Protein AF-A0A7X7TDY9-F1 (afdb_monomer_lite)

Secondary structure (DSSP, 8-state):
----PPPHHHHHHHHHHHHHHHHHH-HHHHHHHHHHHHHHHH-HHHHHHHHHHHTTT-HHHHTT-STTHHHHHHHHHHHHHHHHHHHSTT-SEEEEES--HHHHHHHHHH-TTSEEEEE-S-SSS-HHHHHTTS-TTEEE--TT--GGG-EEEEEEEEEEBS--SSEEEE-HHHHHHS-HHHHHHEEEEEEEESSSS--SS--TTSEEEEGGGSSEEE-S-TTSHHHHTT------

Foldseek 3Di:
DPDPDDDPVVLVVLLVQLVQCCQAANNLQSLLVSLVVCCVVPNLVVSLVSLVVCCQSRQLSVLQSDPCQSVLLLVLLVVLLVVVCVVLVQAAEEEEEAHHNSNCVVNQVVCVSHAYEYEHLDPPYPVVVSCVVHDPSYHYDHLPDCLVQFDARYEYEFEWEQDDPWKTWTRP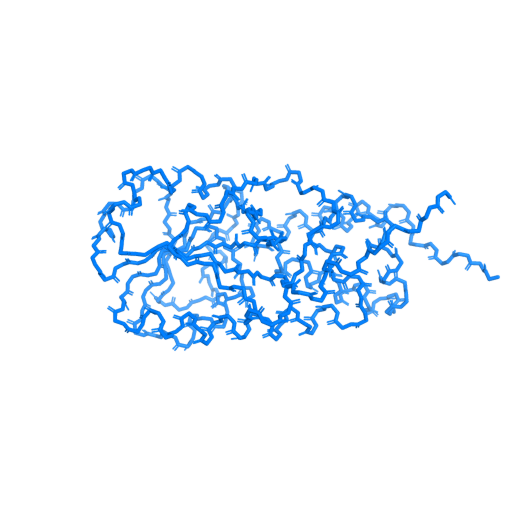SCVVNLPPVNVVRYNFYEYRYRRLHHGPYDDPRTDMDTPVSGRYYRHPDPPCNVVVVPPDDPDD

Radius of gyration: 18.21 Å; chains: 1; bounding box: 48×46×51 Å

Structure (mmCIF, N/CA/C/O backbone):
data_AF-A0A7X7TDY9-F1
#
_entry.id   AF-A0A7X7TDY9-F1
#
loop_
_atom_site.group_PDB
_atom_site.id
_atom_site.type_symbol
_atom_site.label_atom_id
_atom_site.label_alt_id
_atom_site.label_comp_id
_atom_site.label_asym_id
_atom_site.label_entity_id
_atom_site.label_seq_id
_atom_site.pdbx_PDB_ins_code
_atom_site.Cartn_x
_atom_site.Cartn_y
_atom_site.Cartn_z
_atom_site.occupancy
_atom_site.B_iso_or_equiv
_atom_site.auth_seq_id
_atom_site.auth_comp_id
_atom_site.auth_asym_id
_atom_site.auth_atom_id
_atom_site.pdbx_PDB_model_num
ATOM 1 N N . MET A 1 1 ? 25.900 7.984 -29.929 1.00 43.06 1 MET A N 1
ATOM 2 C CA . MET A 1 1 ? 25.487 6.991 -28.917 1.00 43.06 1 MET A CA 1
ATOM 3 C C . MET A 1 1 ? 24.229 6.324 -29.434 1.00 43.06 1 MET A C 1
ATOM 5 O O . MET A 1 1 ? 23.270 7.031 -29.713 1.00 43.06 1 MET A O 1
ATOM 9 N N . GLN A 1 2 ? 24.269 5.017 -29.695 1.00 40.06 2 GLN A N 1
ATOM 10 C CA . GLN A 1 2 ? 23.076 4.271 -30.101 1.00 40.06 2 GLN A CA 1
ATOM 11 C C . GLN A 1 2 ? 22.104 4.231 -28.922 1.00 40.06 2 GLN A C 1
ATOM 13 O O . GLN A 1 2 ? 22.517 3.961 -27.799 1.00 40.06 2 GLN A O 1
ATOM 18 N N . ASN A 1 3 ? 20.839 4.549 -29.187 1.00 48.53 3 ASN A N 1
ATOM 19 C CA . ASN A 1 3 ? 19.765 4.530 -28.201 1.00 48.53 3 ASN A CA 1
ATOM 20 C C . ASN A 1 3 ? 19.603 3.077 -27.708 1.00 48.53 3 ASN A C 1
ATOM 22 O O . ASN A 1 3 ? 19.269 2.218 -28.533 1.00 48.53 3 ASN A O 1
ATOM 26 N N . PRO A 1 4 ? 19.884 2.751 -26.434 1.00 52.28 4 PRO A N 1
ATOM 27 C CA . PRO A 1 4 ? 19.769 1.384 -25.952 1.00 52.28 4 PRO A CA 1
ATOM 28 C C . PRO A 1 4 ? 18.284 1.077 -25.754 1.00 52.28 4 PRO A C 1
ATOM 30 O O . PRO A 1 4 ? 17.713 1.362 -24.708 1.00 52.28 4 PRO A O 1
ATOM 33 N N . SER A 1 5 ? 17.639 0.559 -26.796 1.00 58.66 5 SER A N 1
ATOM 34 C CA . SER A 1 5 ? 16.227 0.187 -26.744 1.00 58.66 5 SER A CA 1
ATOM 35 C C . SER A 1 5 ? 16.069 -1.190 -26.105 1.00 58.66 5 SER A C 1
ATOM 37 O O . SER A 1 5 ? 16.778 -2.131 -26.457 1.00 58.66 5 SER A O 1
ATOM 39 N N . ILE A 1 6 ? 15.126 -1.301 -25.168 1.00 61.50 6 ILE A N 1
ATOM 40 C CA . ILE A 1 6 ? 14.524 -2.591 -24.823 1.00 61.50 6 ILE A CA 1
ATOM 41 C C . ILE A 1 6 ? 13.603 -2.968 -25.999 1.00 61.50 6 ILE A C 1
ATOM 43 O O . ILE A 1 6 ? 12.807 -2.120 -26.419 1.00 61.50 6 ILE A O 1
ATOM 47 N N . PRO A 1 7 ? 13.730 -4.173 -26.584 1.00 64.25 7 PRO A N 1
ATOM 48 C CA . PRO A 1 7 ? 12.863 -4.643 -27.660 1.00 64.25 7 PRO A CA 1
ATOM 49 C C . PRO A 1 7 ? 11.372 -4.487 -27.326 1.00 64.25 7 PRO A C 1
ATOM 51 O O . PRO A 1 7 ? 10.941 -4.775 -26.214 1.00 64.25 7 PRO A O 1
ATOM 54 N N . ILE A 1 8 ? 10.556 -4.097 -28.310 1.00 59.62 8 ILE A N 1
ATOM 55 C CA . ILE A 1 8 ? 9.104 -3.873 -28.139 1.00 59.62 8 ILE A CA 1
ATOM 56 C C . ILE A 1 8 ? 8.402 -5.117 -27.560 1.00 59.62 8 ILE A C 1
ATOM 58 O O . ILE A 1 8 ? 7.586 -4.996 -26.654 1.00 59.62 8 ILE A O 1
ATOM 62 N N . CYS A 1 9 ? 8.793 -6.316 -28.008 1.00 58.09 9 CYS A N 1
ATOM 63 C CA . CYS A 1 9 ? 8.260 -7.588 -27.509 1.00 58.09 9 CYS A CA 1
ATOM 64 C C . CYS A 1 9 ? 8.517 -7.814 -26.004 1.00 58.09 9 CYS A C 1
ATOM 66 O O . CYS A 1 9 ? 7.746 -8.508 -25.344 1.00 58.09 9 CYS A O 1
ATOM 68 N N . GLU A 1 10 ? 9.588 -7.239 -25.453 1.00 73.56 10 GLU A N 1
ATOM 69 C CA . GLU A 1 10 ? 9.910 -7.330 -24.024 1.00 73.56 10 GLU A CA 1
ATOM 70 C C . GLU A 1 10 ? 9.105 -6.313 -23.203 1.00 73.56 10 GLU A C 1
ATOM 72 O O . GLU A 1 10 ? 8.751 -6.593 -22.062 1.00 73.56 10 GLU A O 1
ATOM 77 N N . SER A 1 11 ? 8.716 -5.179 -23.798 1.00 72.38 11 SER A N 1
ATOM 78 C CA . SER A 1 11 ? 7.836 -4.197 -23.150 1.00 72.38 11 SER A CA 1
ATOM 79 C C . SER A 1 11 ? 6.446 -4.773 -22.861 1.00 72.38 11 SER A C 1
ATOM 81 O O . SER A 1 11 ? 5.930 -4.595 -21.761 1.00 72.38 11 SER A O 1
ATOM 83 N N . ASP A 1 12 ? 5.870 -5.523 -23.805 1.00 79.25 12 ASP A N 1
ATOM 84 C CA . ASP A 1 12 ? 4.568 -6.188 -23.629 1.00 79.25 12 ASP A CA 1
ATOM 85 C C . ASP A 1 12 ? 4.631 -7.351 -22.624 1.00 79.25 12 ASP A C 1
ATOM 87 O O . ASP A 1 12 ? 3.637 -7.716 -21.991 1.00 79.25 12 ASP A O 1
ATOM 91 N N . ALA A 1 13 ? 5.798 -7.985 -22.487 1.00 85.00 13 ALA A N 1
ATOM 92 C CA . ALA A 1 13 ? 6.016 -9.016 -21.478 1.00 85.00 13 ALA A CA 1
ATOM 93 C C . ALA A 1 13 ? 6.095 -8.402 -20.073 1.00 85.00 13 ALA A C 1
ATOM 95 O O . ALA A 1 13 ? 5.428 -8.889 -19.163 1.00 85.00 13 ALA A O 1
ATOM 96 N N . ILE A 1 14 ? 6.839 -7.302 -19.917 1.00 84.12 14 ILE A N 1
ATOM 97 C CA . ILE A 1 14 ? 6.929 -6.554 -18.656 1.00 84.12 14 ILE A CA 1
ATOM 98 C C . ILE A 1 14 ? 5.561 -5.995 -18.257 1.00 84.12 14 ILE A C 1
ATOM 100 O O . ILE A 1 14 ? 5.202 -6.067 -17.087 1.00 84.12 14 ILE A O 1
ATOM 104 N N . ALA A 1 15 ? 4.782 -5.495 -19.219 1.00 82.69 15 ALA A N 1
ATOM 105 C CA . ALA A 1 15 ? 3.421 -5.016 -18.996 1.00 82.69 15 ALA A CA 1
ATOM 106 C C . ALA A 1 15 ? 2.530 -6.079 -18.344 1.00 82.69 15 ALA A C 1
ATOM 108 O O . ALA A 1 15 ? 1.993 -5.871 -17.260 1.00 82.69 15 ALA A O 1
ATOM 109 N N . ARG A 1 16 ? 2.447 -7.255 -18.976 1.00 85.75 16 ARG A N 1
ATOM 110 C CA . ARG A 1 16 ? 1.645 -8.378 -18.477 1.00 85.75 16 ARG A CA 1
ATOM 111 C C . ARG A 1 16 ? 2.154 -8.906 -17.142 1.00 85.75 16 ARG A C 1
ATOM 113 O O . ARG A 1 16 ? 1.355 -9.257 -16.281 1.00 85.75 16 ARG A O 1
ATOM 120 N N . ALA A 1 17 ? 3.474 -8.950 -16.961 1.00 89.19 17 ALA A N 1
ATOM 121 C CA . ALA A 1 17 ? 4.067 -9.327 -15.685 1.00 89.19 17 ALA A CA 1
ATOM 122 C C . ALA A 1 17 ? 3.685 -8.330 -14.582 1.00 89.19 17 ALA A C 1
ATOM 124 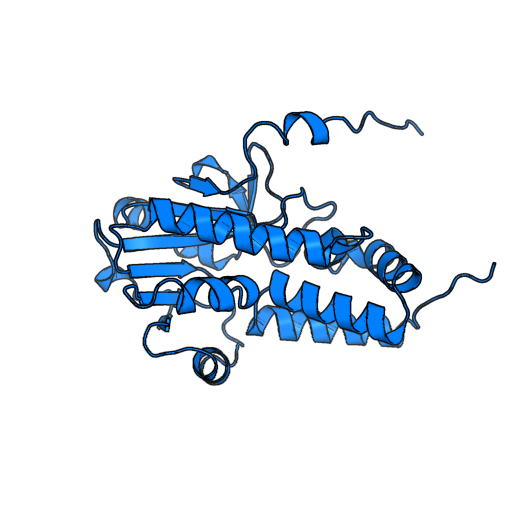O O . ALA A 1 17 ? 3.302 -8.750 -13.496 1.00 89.19 17 ALA A O 1
ATOM 125 N N . TYR A 1 18 ? 3.733 -7.025 -14.864 1.00 88.88 18 TYR A N 1
ATOM 126 C CA . TYR A 1 18 ? 3.330 -5.992 -13.915 1.00 88.88 18 TYR A CA 1
ATOM 127 C C . TYR A 1 18 ? 1.848 -6.092 -13.550 1.00 88.88 18 TYR A C 1
ATOM 129 O O . TYR A 1 18 ? 1.528 -6.072 -12.367 1.00 88.88 18 TYR A O 1
ATOM 137 N N . GLU A 1 19 ? 0.957 -6.241 -14.532 1.00 87.44 19 GLU A N 1
ATOM 138 C CA . GLU A 1 19 ? -0.483 -6.404 -14.295 1.00 87.44 19 GLU A CA 1
ATOM 139 C C . GLU A 1 19 ? -0.759 -7.619 -13.400 1.00 87.44 19 GLU A C 1
ATOM 141 O O . GLU A 1 19 ? -1.383 -7.482 -12.348 1.00 87.44 19 GLU A O 1
ATOM 146 N N . MET A 1 20 ? -0.207 -8.784 -13.751 1.00 88.81 20 MET A N 1
ATOM 147 C CA . MET A 1 20 ? -0.362 -10.015 -12.972 1.00 88.81 20 MET A CA 1
ATOM 148 C C . MET A 1 20 ? 0.167 -9.864 -11.539 1.00 88.81 20 MET A C 1
ATOM 150 O O . MET A 1 20 ? -0.525 -10.205 -10.583 1.00 88.81 20 MET A O 1
ATOM 154 N N . LEU A 1 21 ? 1.369 -9.306 -11.375 1.00 90.44 21 LEU A N 1
ATOM 155 C CA . LEU A 1 21 ? 1.946 -9.083 -10.051 1.00 90.44 21 LEU A CA 1
ATOM 156 C C . LEU A 1 21 ? 1.139 -8.055 -9.254 1.00 90.44 21 LEU A C 1
ATOM 158 O O . LEU A 1 21 ? 0.920 -8.249 -8.066 1.00 90.44 21 LEU A O 1
ATOM 162 N N . SER A 1 22 ? 0.664 -6.975 -9.875 1.00 90.31 22 SER A N 1
ATOM 163 C CA . SER A 1 22 ? -0.104 -5.945 -9.164 1.00 90.31 22 SER A CA 1
ATOM 164 C C . SER A 1 22 ? -1.393 -6.502 -8.564 1.00 90.31 22 SER A C 1
ATOM 166 O O . SER A 1 22 ? -1.704 -6.174 -7.424 1.00 90.31 22 SER A O 1
ATOM 168 N N . VAL A 1 23 ? -2.059 -7.425 -9.266 1.00 88.38 23 VAL A N 1
ATOM 169 C CA . VAL A 1 23 ? -3.241 -8.139 -8.766 1.00 88.38 23 VAL A CA 1
ATOM 170 C C . VAL A 1 23 ? -2.909 -9.002 -7.546 1.00 88.38 23 VAL A C 1
ATOM 172 O O . VAL A 1 23 ? -3.666 -8.995 -6.577 1.00 88.38 23 VAL A O 1
ATOM 175 N N . GLU A 1 24 ? -1.786 -9.724 -7.566 1.00 86.50 24 GLU A N 1
ATOM 176 C CA . GLU A 1 24 ? -1.409 -10.645 -6.484 1.00 86.50 24 GLU A CA 1
ATOM 177 C C . GLU A 1 24 ? -0.824 -9.941 -5.249 1.00 86.50 24 GLU A C 1
ATOM 179 O O . GLU A 1 24 ? -1.128 -10.316 -4.119 1.00 86.50 24 GLU A O 1
ATOM 184 N N . MET A 1 25 ? 0.039 -8.941 -5.444 1.00 90.25 25 MET A N 1
ATOM 185 C CA . MET A 1 25 ? 0.878 -8.369 -4.378 1.00 90.25 25 MET A CA 1
ATOM 186 C C . MET A 1 25 ? 0.734 -6.853 -4.193 1.00 90.25 25 MET A C 1
ATOM 188 O O . MET A 1 25 ? 1.331 -6.299 -3.267 1.00 90.25 25 MET A O 1
ATOM 192 N N . GLY A 1 26 ? -0.063 -6.184 -5.023 1.00 92.44 26 GLY A N 1
ATOM 193 C CA . GLY A 1 26 ? -0.236 -4.733 -4.999 1.00 92.44 26 GLY A CA 1
ATOM 194 C C . GLY A 1 26 ? 0.747 -3.990 -5.898 1.00 92.44 26 GLY A C 1
ATOM 195 O O . GLY A 1 26 ? 1.791 -4.508 -6.313 1.00 92.44 26 GLY A O 1
ATOM 196 N N . HIS A 1 27 ? 0.410 -2.742 -6.222 1.00 93.12 27 HIS A N 1
ATOM 197 C CA . HIS A 1 27 ? 1.142 -1.954 -7.209 1.00 93.12 27 HIS A CA 1
ATOM 198 C C . HIS A 1 27 ? 2.578 -1.641 -6.807 1.00 93.12 27 HIS A C 1
ATOM 200 O O . HIS A 1 27 ? 3.442 -1.565 -7.685 1.00 93.12 27 HIS A O 1
ATOM 206 N N . VAL A 1 28 ? 2.848 -1.413 -5.520 1.00 93.75 28 VAL A N 1
ATOM 207 C CA . VAL A 1 28 ? 4.178 -0.991 -5.058 1.00 93.75 28 VAL A CA 1
ATOM 208 C C . VAL A 1 28 ? 5.117 -2.182 -4.984 1.00 93.75 28 VAL A C 1
ATOM 210 O O . VAL A 1 28 ? 6.263 -2.075 -5.429 1.00 93.75 28 VAL A O 1
ATOM 213 N N . ALA A 1 29 ? 4.632 -3.317 -4.479 1.00 92.69 29 ALA A N 1
ATOM 214 C CA . ALA A 1 29 ? 5.388 -4.566 -4.485 1.00 92.69 29 ALA A CA 1
ATOM 215 C C . ALA A 1 29 ? 5.722 -4.992 -5.924 1.00 92.69 29 ALA A C 1
ATOM 217 O O . ALA A 1 29 ? 6.896 -5.182 -6.250 1.00 92.69 29 ALA A O 1
ATOM 218 N N . ALA A 1 30 ? 4.719 -5.009 -6.810 1.00 92.44 30 ALA A N 1
ATOM 219 C CA . ALA A 1 30 ? 4.897 -5.335 -8.222 1.00 92.44 30 ALA A CA 1
ATOM 220 C C . ALA A 1 30 ? 5.877 -4.381 -8.918 1.00 92.44 30 ALA A C 1
ATOM 222 O O . ALA A 1 30 ? 6.783 -4.818 -9.629 1.00 92.44 30 ALA A O 1
ATOM 223 N N . ALA A 1 31 ? 5.738 -3.071 -8.689 1.00 91.62 31 ALA A N 1
ATOM 224 C CA . ALA A 1 31 ? 6.621 -2.086 -9.302 1.00 91.62 31 ALA A CA 1
ATOM 225 C C . ALA A 1 31 ? 8.073 -2.256 -8.834 1.00 91.62 31 ALA A C 1
ATOM 227 O O . ALA A 1 31 ? 8.997 -2.171 -9.640 1.00 91.62 31 ALA A O 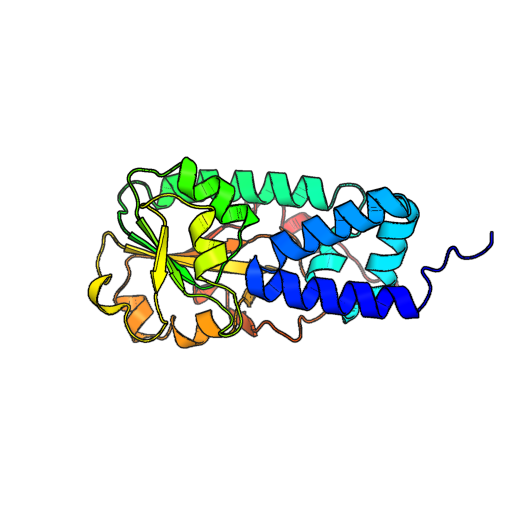1
ATOM 228 N N . THR A 1 32 ? 8.271 -2.548 -7.548 1.00 90.75 32 THR A N 1
ATOM 229 C CA . THR A 1 32 ? 9.604 -2.742 -6.971 1.00 90.75 32 THR A CA 1
ATOM 230 C C . THR A 1 32 ? 10.269 -3.989 -7.555 1.00 90.75 32 THR A C 1
ATOM 232 O O . THR A 1 32 ? 11.404 -3.901 -8.020 1.00 90.75 32 THR A O 1
ATOM 235 N N . ALA A 1 33 ? 9.542 -5.110 -7.632 1.00 90.38 33 ALA A N 1
ATOM 236 C CA . ALA A 1 33 ? 10.044 -6.362 -8.199 1.00 90.38 33 ALA A CA 1
ATOM 237 C C . ALA A 1 33 ? 10.425 -6.223 -9.684 1.00 90.38 33 ALA A C 1
ATOM 239 O O . ALA A 1 33 ? 11.517 -6.618 -10.094 1.00 90.38 33 ALA A O 1
ATOM 240 N N . ILE A 1 34 ? 9.559 -5.596 -10.491 1.00 89.81 34 ILE A N 1
ATOM 241 C CA . ILE A 1 34 ? 9.840 -5.344 -11.911 1.00 89.81 34 ILE A CA 1
ATOM 242 C C . ILE A 1 34 ? 11.048 -4.415 -12.074 1.00 89.81 34 ILE A C 1
ATOM 244 O O . ILE A 1 34 ? 11.905 -4.658 -12.923 1.00 89.81 34 ILE A O 1
ATOM 248 N N . TYR A 1 35 ? 11.152 -3.360 -11.263 1.00 88.88 35 TYR A N 1
ATOM 249 C CA . TYR A 1 35 ? 12.285 -2.438 -11.324 1.00 88.88 35 TYR A CA 1
ATOM 250 C C . TYR A 1 35 ? 13.619 -3.127 -11.014 1.00 88.88 35 TYR A C 1
ATOM 252 O O . TYR A 1 35 ? 14.581 -2.948 -11.764 1.00 88.88 35 TYR A O 1
ATOM 260 N N . GLU A 1 36 ? 13.669 -3.934 -9.952 1.00 88.44 36 GLU A N 1
ATOM 261 C CA . GLU A 1 36 ? 14.845 -4.733 -9.586 1.00 88.44 36 GLU A CA 1
ATOM 262 C C . GLU A 1 36 ? 15.242 -5.683 -10.716 1.00 88.44 36 GLU A C 1
ATOM 264 O O . GLU A 1 36 ? 16.390 -5.670 -11.156 1.00 88.44 36 GLU A O 1
ATOM 269 N N . GLN A 1 37 ? 14.278 -6.415 -11.278 1.00 88.50 37 GLN A N 1
ATOM 270 C CA . GLN A 1 37 ? 14.544 -7.343 -12.372 1.00 88.50 37 GLN A CA 1
ATOM 271 C C . GLN A 1 37 ? 15.118 -6.636 -13.610 1.00 88.50 37 GLN A C 1
ATOM 273 O O . GLN A 1 37 ? 16.039 -7.156 -14.247 1.00 88.50 37 GLN A O 1
ATOM 278 N N . ILE A 1 38 ? 14.612 -5.445 -13.953 1.00 87.12 38 ILE A N 1
ATOM 279 C CA . ILE A 1 38 ? 15.128 -4.661 -15.084 1.00 87.12 38 ILE A CA 1
ATOM 280 C C . ILE A 1 38 ? 16.538 -4.135 -14.785 1.00 87.12 38 ILE A C 1
ATOM 282 O O . ILE A 1 38 ? 17.382 -4.140 -15.684 1.00 87.12 38 ILE A O 1
ATOM 286 N N . ILE A 1 39 ? 16.824 -3.697 -13.553 1.00 88.25 39 ILE A N 1
ATOM 287 C CA . ILE A 1 39 ? 18.187 -3.308 -13.160 1.00 88.25 39 ILE A CA 1
ATOM 288 C C . ILE A 1 39 ? 19.138 -4.491 -13.308 1.00 88.25 39 ILE A C 1
ATOM 290 O O . ILE A 1 39 ? 20.184 -4.334 -13.937 1.00 88.25 39 ILE A O 1
ATOM 294 N N . ASP A 1 40 ? 18.772 -5.653 -12.777 1.00 88.19 40 ASP A N 1
ATOM 295 C CA . ASP A 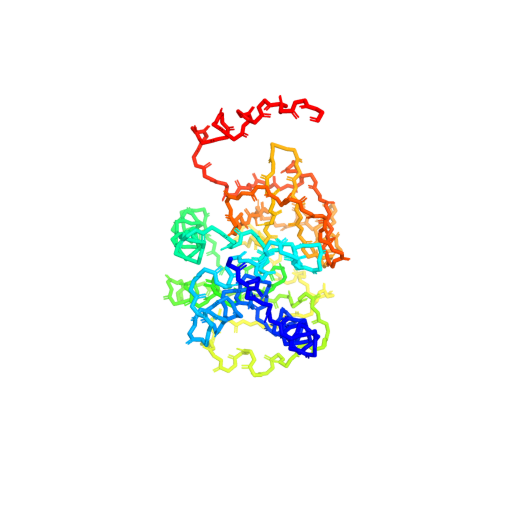1 40 ? 19.638 -6.830 -12.770 1.00 88.19 40 ASP A CA 1
ATOM 296 C C . ASP A 1 40 ? 19.978 -7.299 -14.192 1.00 88.19 40 ASP A C 1
ATOM 298 O O . ASP A 1 40 ? 21.108 -7.709 -14.461 1.00 88.19 40 ASP A O 1
ATOM 302 N N . HIS A 1 41 ? 19.032 -7.183 -15.131 1.00 87.56 41 HIS A N 1
ATOM 303 C CA . HIS A 1 41 ? 19.221 -7.627 -16.516 1.00 87.56 41 HIS A CA 1
ATOM 304 C C . HIS A 1 41 ? 19.834 -6.564 -17.440 1.00 87.56 41 HIS A C 1
ATOM 306 O O . HIS A 1 41 ? 20.625 -6.895 -18.325 1.00 87.56 41 HIS A O 1
ATOM 312 N N . TYR A 1 42 ? 19.467 -5.289 -17.281 1.00 86.31 42 TYR A N 1
ATOM 313 C CA . TYR A 1 42 ? 19.789 -4.230 -18.250 1.00 86.31 42 TYR A CA 1
ATOM 314 C C . TYR A 1 42 ? 20.619 -3.080 -17.663 1.00 86.31 42 TYR A C 1
ATOM 316 O O . TYR A 1 42 ? 21.109 -2.234 -18.418 1.00 86.31 42 TYR A O 1
ATOM 324 N N . GLY A 1 43 ? 20.798 -3.040 -16.345 1.00 87.62 43 GLY A N 1
ATOM 325 C CA . GLY A 1 43 ? 21.481 -1.974 -15.624 1.00 87.62 43 GLY A CA 1
ATOM 326 C C . GLY A 1 43 ? 20.614 -0.734 -15.385 1.00 87.62 43 GLY A C 1
ATOM 327 O O . GLY A 1 43 ? 19.637 -0.454 -16.088 1.00 87.62 43 GLY A O 1
ATOM 328 N N . SER A 1 44 ? 21.012 0.067 -14.396 1.00 86.19 44 SER A N 1
ATOM 329 C CA . SER A 1 44 ? 20.222 1.195 -13.882 1.00 86.19 44 SER A CA 1
ATOM 330 C C . SER A 1 44 ? 19.931 2.284 -14.918 1.00 86.19 44 SER A C 1
ATOM 332 O O . SER A 1 44 ? 18.879 2.916 -14.880 1.00 86.19 44 SER A O 1
ATOM 334 N N . GLU A 1 45 ? 20.831 2.535 -15.872 1.00 85.62 45 GLU A N 1
ATOM 335 C CA . GLU A 1 45 ? 20.586 3.540 -16.915 1.00 85.62 45 GLU A CA 1
ATOM 336 C C . GLU A 1 45 ? 19.431 3.132 -17.840 1.00 85.62 45 GLU A C 1
ATOM 338 O O . GLU A 1 45 ? 18.527 3.933 -18.092 1.00 85.62 45 GLU A O 1
ATOM 343 N N . ARG A 1 46 ? 19.415 1.869 -18.283 1.00 82.62 46 ARG A N 1
ATOM 344 C CA . ARG A 1 46 ? 18.355 1.338 -19.147 1.00 82.62 46 ARG A CA 1
ATOM 345 C C . ARG A 1 46 ? 17.040 1.183 -18.401 1.00 82.62 46 ARG A C 1
ATOM 347 O O . ARG A 1 46 ? 16.005 1.529 -18.964 1.00 82.62 46 ARG A O 1
ATOM 354 N N . ALA A 1 47 ? 17.081 0.760 -17.136 1.00 83.56 47 ALA A N 1
ATOM 355 C CA . ALA A 1 47 ? 15.898 0.724 -16.283 1.00 83.56 47 ALA A CA 1
ATOM 356 C C . ALA A 1 47 ? 15.226 2.103 -16.222 1.00 83.56 47 ALA A C 1
ATOM 358 O O . ALA A 1 47 ? 14.057 2.249 -16.573 1.00 83.56 47 ALA A O 1
ATOM 359 N N . ARG A 1 48 ? 15.989 3.157 -15.907 1.00 84.25 48 ARG A N 1
ATOM 360 C CA . ARG A 1 48 ? 15.463 4.532 -15.869 1.00 84.25 48 ARG A CA 1
ATOM 361 C C . ARG A 1 48 ? 14.902 4.989 -17.214 1.00 84.25 48 ARG A C 1
ATOM 363 O O . ARG A 1 48 ? 13.876 5.668 -17.243 1.00 84.25 48 ARG A O 1
ATOM 370 N N . TRP A 1 49 ? 15.558 4.647 -18.324 1.00 84.06 49 TRP A N 1
ATOM 371 C CA . TRP A 1 49 ? 15.045 4.967 -19.658 1.00 84.06 49 TRP A CA 1
ATOM 372 C C . TRP A 1 49 ? 13.705 4.272 -19.930 1.00 84.06 49 TRP A C 1
ATOM 374 O O . TRP A 1 49 ? 12.745 4.941 -20.314 1.00 84.06 49 TRP A O 1
ATOM 384 N N . PHE A 1 50 ? 13.618 2.968 -19.660 1.00 84.19 50 PHE A N 1
ATOM 385 C CA . PHE A 1 50 ? 12.407 2.170 -19.855 1.00 84.19 50 PHE A CA 1
ATOM 386 C C . PHE A 1 50 ? 11.231 2.728 -19.062 1.00 84.19 50 PHE A C 1
ATOM 388 O O . PHE A 1 50 ? 10.150 2.941 -19.612 1.00 84.19 50 PHE A O 1
ATOM 395 N N . LEU A 1 51 ? 11.465 3.037 -17.787 1.00 84.12 51 LEU A N 1
ATOM 396 C CA . LEU A 1 51 ? 10.452 3.602 -16.907 1.00 84.12 51 LEU A CA 1
ATOM 397 C C . LEU A 1 51 ? 9.948 4.963 -17.389 1.00 84.12 51 LEU A C 1
ATOM 399 O O . LEU A 1 51 ? 8.750 5.239 -17.357 1.00 84.12 51 LEU A O 1
ATOM 403 N N . LYS A 1 52 ? 10.848 5.815 -17.889 1.00 83.62 52 LYS A N 1
ATOM 404 C CA . LYS A 1 52 ? 10.469 7.113 -18.462 1.00 83.62 52 LYS A CA 1
ATOM 405 C C . LYS A 1 52 ? 9.679 6.963 -19.760 1.00 83.62 52 LYS A C 1
ATOM 407 O O . LYS A 1 52 ? 8.744 7.733 -19.972 1.00 83.62 52 LYS A O 1
ATOM 412 N N . ALA A 1 53 ? 10.049 6.006 -20.611 1.00 84.81 53 ALA A N 1
ATOM 413 C CA . ALA A 1 53 ? 9.390 5.760 -21.890 1.00 84.81 53 ALA A CA 1
ATOM 414 C C . ALA A 1 53 ? 7.980 5.173 -21.714 1.00 84.81 53 ALA A C 1
ATOM 416 O O . ALA A 1 53 ? 7.062 5.566 -22.430 1.00 84.81 53 ALA A O 1
ATOM 417 N N . ASN A 1 54 ? 7.796 4.295 -20.724 1.00 84.31 54 ASN A N 1
ATOM 418 C CA . ASN A 1 54 ? 6.549 3.556 -20.507 1.00 84.31 54 ASN A CA 1
ATOM 419 C C . ASN A 1 54 ? 5.683 4.095 -19.363 1.00 84.31 54 ASN A C 1
ATOM 421 O O . ASN A 1 54 ? 4.678 3.487 -19.005 1.00 84.31 54 ASN A O 1
ATOM 425 N N . GLY A 1 55 ? 6.018 5.253 -18.790 1.00 84.88 55 GLY A N 1
ATOM 426 C CA . GLY A 1 55 ? 5.342 5.720 -17.581 1.00 84.88 55 GLY A CA 1
ATOM 427 C C . GLY A 1 55 ? 3.859 6.048 -17.721 1.00 84.88 55 GLY A C 1
ATOM 428 O O . GLY A 1 55 ? 3.159 6.075 -16.718 1.00 84.88 55 GLY A O 1
ATOM 429 N N . ARG A 1 56 ? 3.352 6.243 -18.944 1.00 86.00 56 ARG A N 1
ATOM 430 C CA . ARG A 1 56 ? 1.903 6.349 -19.181 1.00 86.00 56 ARG A CA 1
ATOM 431 C C . ARG A 1 56 ? 1.173 5.029 -18.954 1.00 86.00 56 ARG A C 1
ATOM 433 O O . ARG A 1 56 ? 0.042 5.057 -18.493 1.00 86.00 56 ARG A O 1
ATOM 440 N N . ALA A 1 57 ? 1.801 3.913 -19.315 1.00 82.94 57 ALA A N 1
ATOM 441 C CA . ALA A 1 57 ? 1.237 2.586 -19.110 1.00 82.94 57 ALA A CA 1
ATOM 442 C C . ALA A 1 57 ? 1.394 2.146 -17.650 1.00 82.94 57 ALA A C 1
ATOM 444 O O . ALA A 1 57 ? 0.490 1.524 -17.108 1.00 82.94 57 ALA A O 1
ATOM 445 N N . PHE A 1 58 ? 2.494 2.541 -16.994 1.00 85.19 58 PHE A N 1
ATOM 446 C CA . PHE A 1 58 ? 2.790 2.149 -15.610 1.00 85.19 58 PHE A CA 1
ATOM 447 C C . PHE A 1 58 ? 3.151 3.360 -14.737 1.00 85.19 58 PHE A C 1
ATOM 449 O O . PHE A 1 58 ? 4.332 3.587 -14.452 1.00 85.19 58 PHE A O 1
ATOM 456 N N . PRO A 1 59 ? 2.168 4.169 -14.298 1.00 90.12 59 PRO A N 1
ATOM 457 C CA . PRO A 1 59 ? 2.450 5.412 -13.576 1.00 90.12 59 PRO A CA 1
ATOM 458 C C . PRO A 1 59 ? 3.180 5.215 -12.246 1.00 90.12 59 PRO A C 1
ATOM 460 O O . PRO A 1 59 ? 4.109 5.966 -11.947 1.00 90.12 59 PRO A O 1
ATOM 463 N N . ILE A 1 60 ? 2.811 4.186 -11.474 1.00 90.44 60 ILE A N 1
ATOM 464 C CA . ILE A 1 60 ? 3.461 3.858 -10.193 1.00 90.44 60 ILE A CA 1
ATOM 465 C C . ILE A 1 60 ? 4.892 3.378 -10.420 1.00 90.44 60 ILE A C 1
ATOM 467 O O . ILE A 1 60 ? 5.822 3.855 -9.773 1.00 90.44 60 ILE A O 1
ATOM 471 N N . LEU A 1 61 ? 5.090 2.492 -11.393 1.00 87.81 61 LEU A N 1
ATOM 472 C CA . LEU A 1 61 ? 6.418 2.019 -11.763 1.00 87.81 61 LEU A CA 1
ATOM 473 C C . LEU A 1 61 ? 7.307 3.182 -12.256 1.00 87.81 61 LEU A C 1
ATOM 475 O O . LEU A 1 61 ? 8.468 3.291 -11.868 1.00 87.81 61 LEU A O 1
ATOM 479 N N . ALA A 1 62 ? 6.770 4.122 -13.037 1.00 89.00 62 ALA A N 1
ATOM 480 C CA . ALA A 1 62 ? 7.511 5.307 -13.472 1.00 89.00 62 ALA A CA 1
ATOM 481 C C . ALA A 1 62 ? 7.854 6.286 -12.345 1.00 89.00 62 ALA A C 1
ATOM 483 O O . ALA A 1 62 ? 8.819 7.044 -12.476 1.00 89.00 62 ALA A O 1
ATOM 484 N N . ALA A 1 63 ? 7.131 6.252 -11.225 1.00 87.56 63 ALA A N 1
ATOM 485 C CA . ALA A 1 63 ? 7.515 6.996 -10.032 1.00 87.56 63 ALA A CA 1
ATOM 486 C C . ALA A 1 63 ? 8.827 6.474 -9.408 1.00 87.56 63 ALA A C 1
ATOM 488 O O . ALA A 1 63 ? 9.463 7.193 -8.639 1.00 87.56 63 ALA A O 1
ATOM 489 N N . MET A 1 64 ? 9.279 5.269 -9.782 1.00 84.88 64 MET A N 1
ATOM 490 C CA . MET A 1 64 ? 10.567 4.686 -9.382 1.00 84.88 64 MET A CA 1
ATOM 491 C C . MET A 1 64 ? 11.729 5.049 -10.320 1.00 84.88 64 MET A C 1
ATOM 493 O O . MET A 1 64 ? 12.848 4.604 -10.098 1.00 84.88 64 MET A O 1
ATOM 497 N N . ALA A 1 65 ? 11.500 5.846 -11.371 1.00 83.12 65 ALA A N 1
ATOM 498 C CA . ALA A 1 65 ? 12.471 6.080 -12.449 1.00 83.12 65 ALA A CA 1
ATOM 499 C C . ALA A 1 65 ? 13.690 6.951 -12.086 1.00 83.12 65 ALA A C 1
ATOM 501 O O . ALA A 1 65 ? 14.487 7.290 -12.971 1.00 83.12 65 ALA A O 1
ATOM 502 N N . ASP A 1 66 ? 13.822 7.377 -10.834 1.00 80.69 66 ASP A N 1
ATOM 503 C CA . ASP A 1 66 ? 15.000 8.084 -10.343 1.00 80.69 66 ASP A CA 1
ATOM 504 C C . ASP A 1 66 ? 16.011 7.123 -9.700 1.00 80.69 66 ASP A C 1
ATOM 506 O O . ASP A 1 66 ? 15.740 5.949 -9.474 1.00 80.69 66 ASP A O 1
ATOM 510 N N . GLU A 1 67 ? 17.231 7.614 -9.483 1.00 71.12 67 GLU A N 1
ATOM 511 C CA . GLU A 1 67 ? 18.393 6.784 -9.133 1.00 71.12 67 GLU A CA 1
ATOM 512 C C . GLU A 1 67 ? 18.207 5.973 -7.841 1.00 71.12 67 GLU A C 1
ATOM 514 O O . GLU A 1 67 ? 18.660 4.835 -7.769 1.00 71.12 67 GLU A O 1
ATOM 519 N N . ASP A 1 68 ? 17.441 6.507 -6.888 1.00 81.38 68 ASP A N 1
ATOM 520 C CA . ASP A 1 68 ? 17.155 5.882 -5.595 1.00 81.38 68 ASP A CA 1
ATOM 521 C C . ASP A 1 68 ? 15.689 5.434 -5.443 1.00 81.38 68 ASP A C 1
ATOM 523 O O . ASP A 1 68 ? 15.227 5.218 -4.323 1.00 81.38 68 ASP A O 1
ATOM 527 N N . GLY A 1 69 ? 14.931 5.288 -6.537 1.00 82.19 69 GLY A N 1
ATOM 528 C CA . GLY A 1 69 ? 13.476 5.074 -6.518 1.00 82.19 69 GLY A CA 1
ATOM 529 C C . GLY A 1 69 ? 12.991 3.962 -5.592 1.00 82.19 69 GLY A C 1
ATOM 530 O O . GLY A 1 69 ? 12.213 4.214 -4.669 1.00 82.19 69 GLY A O 1
ATOM 531 N N . ALA A 1 70 ? 13.498 2.744 -5.786 1.00 82.69 70 ALA A N 1
ATOM 532 C CA . ALA A 1 70 ? 13.136 1.604 -4.943 1.00 82.69 70 ALA A CA 1
ATOM 533 C C . ALA A 1 70 ? 13.582 1.783 -3.484 1.00 82.69 70 ALA A C 1
ATOM 535 O O . ALA A 1 70 ? 12.817 1.506 -2.563 1.00 82.69 70 ALA A O 1
ATOM 536 N N . ASN A 1 71 ? 14.789 2.305 -3.244 1.00 86.88 71 ASN A N 1
ATOM 537 C CA . ASN A 1 71 ? 15.280 2.553 -1.885 1.00 86.88 71 ASN A CA 1
ATOM 538 C C . ASN A 1 71 ? 14.437 3.608 -1.157 1.00 86.88 71 ASN A C 1
ATOM 540 O O . ASN A 1 71 ? 14.109 3.428 0.018 1.00 86.88 71 ASN A O 1
ATOM 544 N N . ARG A 1 72 ? 14.043 4.682 -1.854 1.00 89.56 72 ARG A N 1
ATOM 545 C CA . ARG A 1 72 ? 13.131 5.703 -1.332 1.00 89.56 72 ARG A CA 1
ATOM 546 C C . ARG A 1 72 ? 11.810 5.073 -0.917 1.00 89.56 72 ARG A C 1
ATOM 548 O O . ARG A 1 72 ? 11.352 5.358 0.184 1.00 89.56 72 ARG A O 1
ATOM 555 N N . ILE A 1 73 ? 11.230 4.217 -1.754 1.00 90.31 73 ILE A N 1
ATOM 556 C CA . ILE A 1 73 ? 9.948 3.560 -1.476 1.00 90.31 73 ILE A CA 1
ATOM 557 C C . ILE A 1 73 ? 10.058 2.566 -0.316 1.00 90.31 73 ILE A C 1
ATOM 559 O O . ILE A 1 73 ? 9.218 2.585 0.577 1.00 90.31 73 ILE A O 1
ATOM 563 N N . ARG A 1 74 ? 11.123 1.761 -0.231 1.00 90.62 74 ARG A N 1
ATOM 564 C CA . ARG A 1 74 ? 11.319 0.868 0.928 1.00 90.62 74 ARG A CA 1
ATOM 565 C C . ARG A 1 74 ? 11.461 1.649 2.233 1.00 90.62 74 ARG A C 1
ATOM 567 O O . ARG A 1 74 ? 10.789 1.343 3.215 1.00 90.62 74 ARG A O 1
ATOM 574 N N . LYS A 1 75 ? 12.285 2.705 2.235 1.00 92.12 75 LYS A N 1
ATOM 575 C CA . LYS A 1 75 ? 12.400 3.615 3.385 1.00 92.12 75 LYS A CA 1
ATOM 576 C C . LYS A 1 75 ? 11.052 4.247 3.716 1.00 92.12 75 LYS A C 1
ATOM 578 O O . LYS A 1 75 ? 10.698 4.391 4.880 1.00 92.12 75 LYS A O 1
ATOM 583 N N . ARG A 1 76 ? 10.294 4.607 2.684 1.00 91.75 76 ARG A N 1
ATOM 584 C CA . ARG A 1 76 ? 8.979 5.199 2.836 1.00 91.75 76 ARG A CA 1
ATOM 585 C C . ARG A 1 76 ? 8.022 4.256 3.554 1.00 91.75 76 ARG A C 1
ATOM 587 O O . ARG A 1 76 ? 7.456 4.678 4.555 1.00 91.75 76 ARG A O 1
ATOM 594 N N . ILE A 1 77 ? 7.896 3.015 3.082 1.00 94.31 77 ILE A N 1
ATOM 595 C CA . ILE A 1 77 ? 7.082 1.961 3.704 1.00 94.31 77 ILE A CA 1
ATOM 596 C C . ILE A 1 77 ? 7.468 1.783 5.175 1.00 94.31 77 ILE A C 1
ATOM 598 O O . ILE A 1 77 ? 6.598 1.722 6.042 1.00 94.31 77 ILE A O 1
ATOM 602 N N . HIS A 1 78 ? 8.765 1.793 5.475 1.00 94.06 78 HIS A N 1
ATOM 603 C CA . HIS A 1 78 ? 9.251 1.732 6.849 1.00 94.06 78 HIS A CA 1
ATOM 604 C C . HIS A 1 78 ? 8.775 2.905 7.712 1.00 94.06 78 HIS A C 1
ATOM 606 O O . HIS A 1 78 ? 8.157 2.700 8.760 1.00 94.06 78 HIS A O 1
ATOM 612 N N . ASP A 1 79 ? 8.982 4.135 7.242 1.00 93.88 79 ASP A N 1
ATOM 613 C CA . ASP A 1 79 ? 8.612 5.348 7.971 1.00 93.88 79 ASP A CA 1
ATOM 614 C C . ASP A 1 79 ? 7.091 5.434 8.221 1.00 93.88 79 ASP A C 1
ATOM 616 O O . ASP A 1 79 ? 6.658 5.841 9.305 1.00 93.88 79 ASP A O 1
ATOM 620 N N . ILE A 1 80 ? 6.259 5.060 7.238 1.00 94.69 80 ILE A N 1
ATOM 621 C CA . ILE A 1 80 ? 4.794 5.058 7.409 1.00 94.69 80 ILE A CA 1
ATOM 622 C C . ILE A 1 80 ? 4.329 3.943 8.341 1.00 94.69 80 ILE A C 1
ATOM 624 O O . ILE A 1 80 ? 3.395 4.174 9.103 1.00 94.69 80 ILE A O 1
ATOM 628 N N . THR A 1 81 ? 4.993 2.783 8.340 1.00 94.69 81 THR A N 1
ATOM 629 C CA . THR A 1 81 ? 4.637 1.659 9.216 1.00 94.69 81 THR A CA 1
ATOM 630 C C . THR A 1 81 ? 4.867 2.038 10.671 1.00 94.69 81 THR A C 1
ATOM 632 O O . THR A 1 81 ? 3.950 1.922 11.475 1.00 94.69 81 THR A O 1
ATOM 635 N N . ILE A 1 82 ? 6.026 2.627 10.993 1.00 94.12 82 ILE A N 1
ATOM 636 C CA . ILE A 1 82 ? 6.327 3.124 12.347 1.00 94.12 82 ILE A CA 1
ATOM 637 C C . ILE A 1 82 ? 5.296 4.161 12.809 1.00 94.12 82 ILE A C 1
ATOM 639 O O . ILE A 1 82 ? 4.854 4.158 13.958 1.00 94.12 82 ILE A O 1
ATOM 643 N N . ARG A 1 83 ? 4.907 5.084 11.926 1.00 94.00 83 ARG A N 1
ATOM 644 C CA . ARG A 1 83 ? 3.926 6.123 12.269 1.00 94.00 83 ARG A CA 1
ATOM 645 C C . ARG A 1 83 ? 2.525 5.567 12.437 1.00 94.00 83 ARG A C 1
ATOM 647 O O . ARG A 1 83 ? 1.813 6.013 13.333 1.00 94.00 83 ARG A O 1
ATOM 654 N N . LEU A 1 84 ? 2.147 4.601 11.606 1.00 95.50 84 LEU A N 1
ATOM 655 C CA . LEU A 1 84 ? 0.897 3.881 11.762 1.00 95.50 84 LEU A CA 1
ATOM 656 C C . LEU A 1 84 ? 0.859 3.184 13.122 1.00 95.50 84 LEU A C 1
ATOM 658 O O . LEU A 1 84 ? -0.139 3.339 13.816 1.00 95.50 84 LEU A O 1
ATOM 662 N N . SER A 1 85 ? 1.946 2.523 13.548 1.00 94.94 85 SER A N 1
ATOM 663 C CA . SER A 1 85 ? 2.038 1.850 14.854 1.00 94.94 85 SER A CA 1
ATOM 664 C C . SER A 1 85 ? 1.616 2.750 16.022 1.00 94.94 85 SER A C 1
ATOM 666 O O . SER A 1 85 ? 0.965 2.284 16.954 1.00 94.94 85 SER A O 1
ATOM 668 N N . ALA A 1 86 ? 1.949 4.045 15.966 1.00 93.25 86 ALA A N 1
ATOM 669 C CA . ALA A 1 86 ? 1.555 5.012 16.989 1.00 93.25 86 ALA A CA 1
ATOM 670 C C . ALA A 1 86 ? 0.044 5.315 16.984 1.00 93.25 86 ALA A C 1
ATOM 672 O O . ALA A 1 86 ? -0.542 5.480 18.051 1.00 93.25 86 ALA A O 1
ATOM 673 N N . LEU A 1 87 ? -0.590 5.365 15.807 1.00 94.12 87 LEU A N 1
ATOM 674 C CA . LEU A 1 87 ? -2.039 5.577 15.671 1.00 94.12 87 LEU A CA 1
ATOM 675 C C . LEU A 1 87 ? -2.839 4.335 16.068 1.00 94.12 87 LEU A C 1
ATOM 677 O O . LEU A 1 87 ? -3.887 4.432 16.703 1.00 94.12 87 LEU A O 1
ATOM 681 N N . ILE A 1 88 ? -2.314 3.151 15.747 1.00 95.56 88 ILE A N 1
ATOM 682 C CA . ILE A 1 88 ? -3.016 1.886 15.972 1.00 95.56 88 ILE A CA 1
ATOM 683 C C . ILE A 1 88 ? -2.693 1.234 17.321 1.00 95.56 88 ILE A C 1
ATOM 685 O O . ILE A 1 88 ? -3.052 0.079 17.543 1.00 95.56 88 ILE A O 1
ATOM 689 N N . LEU A 1 89 ? -2.026 1.948 18.235 1.00 94.44 89 LEU A N 1
ATOM 690 C CA . LEU A 1 89 ? -1.543 1.389 19.502 1.00 94.44 89 LEU A CA 1
ATOM 691 C C . LEU A 1 89 ? -2.658 0.676 20.282 1.00 94.44 89 LEU A C 1
ATOM 693 O O . LEU A 1 89 ? -2.492 -0.476 20.675 1.00 94.44 89 LEU A O 1
ATOM 697 N N . ASN A 1 90 ? -3.812 1.333 20.422 1.00 94.06 90 ASN A N 1
ATOM 698 C CA . ASN A 1 90 ? -4.979 0.828 21.158 1.00 94.06 90 ASN A CA 1
ATOM 699 C C . ASN A 1 90 ? -6.012 0.130 20.254 1.00 94.06 90 ASN A C 1
ATOM 701 O O . ASN A 1 90 ? -7.176 0.002 20.633 1.00 94.06 90 ASN A O 1
ATOM 705 N N . LYS A 1 91 ? -5.615 -0.251 19.037 1.00 96.31 91 LYS A N 1
ATOM 706 C CA . LYS A 1 91 ? -6.481 -0.908 18.054 1.00 96.31 91 LYS A CA 1
ATOM 707 C C . LYS A 1 91 ? -6.145 -2.392 17.982 1.00 96.31 91 LYS A C 1
ATOM 709 O O . LYS A 1 91 ? -4.977 -2.769 18.117 1.00 96.31 91 LYS A O 1
ATOM 714 N N . THR A 1 92 ? -7.167 -3.209 17.774 1.00 95.88 92 THR A N 1
ATOM 715 C CA . THR A 1 92 ? -7.070 -4.672 17.676 1.00 95.88 92 THR A CA 1
ATOM 716 C C . THR A 1 92 ? -7.204 -5.130 16.233 1.00 95.88 92 THR A C 1
ATOM 718 O O . THR A 1 92 ? -6.397 -5.934 15.772 1.00 95.88 92 THR A O 1
ATOM 721 N N . ASP A 1 93 ? -8.173 -4.565 15.513 1.00 97.25 93 ASP A N 1
ATOM 722 C CA . ASP A 1 93 ? -8.562 -4.998 14.176 1.00 97.25 93 ASP A CA 1
ATOM 723 C C . ASP A 1 93 ? -8.169 -3.926 13.152 1.00 97.25 93 ASP A C 1
ATOM 725 O O . ASP A 1 93 ? -8.626 -2.778 13.191 1.00 97.25 93 ASP A O 1
ATOM 729 N N . ILE A 1 94 ? -7.278 -4.295 12.237 1.00 97.50 94 ILE A N 1
ATOM 730 C CA . ILE A 1 94 ? -6.757 -3.426 11.184 1.00 97.50 94 ILE A CA 1
ATOM 731 C C . ILE A 1 94 ? -7.351 -3.892 9.862 1.00 97.50 94 ILE A C 1
ATOM 733 O O . ILE A 1 94 ? -6.917 -4.892 9.296 1.00 97.50 94 ILE A O 1
ATOM 737 N N . VAL A 1 95 ? -8.362 -3.188 9.364 1.00 96.62 95 VAL A N 1
ATOM 738 C CA . VAL A 1 95 ? -9.031 -3.533 8.108 1.00 96.62 95 VAL A CA 1
ATOM 739 C C . VAL A 1 95 ? -8.291 -2.890 6.943 1.00 96.62 95 VAL A C 1
ATOM 741 O O . VAL A 1 95 ? -8.380 -1.685 6.731 1.00 96.62 95 VAL A O 1
ATOM 744 N N . CYS A 1 96 ? -7.547 -3.688 6.188 1.00 95.81 96 CYS A N 1
ATOM 745 C CA . CYS A 1 96 ? -6.763 -3.248 5.042 1.00 95.81 96 CYS A CA 1
ATOM 746 C C . CYS A 1 96 ? -7.595 -3.361 3.765 1.00 95.81 96 CYS A C 1
ATOM 748 O O . CYS A 1 96 ? -7.961 -4.460 3.360 1.00 95.81 96 CYS A O 1
ATOM 750 N N . ILE A 1 97 ? -7.890 -2.233 3.125 1.00 94.50 97 ILE A N 1
ATOM 751 C CA . ILE A 1 97 ? -8.629 -2.194 1.865 1.00 94.50 97 ILE A CA 1
ATOM 752 C C . ILE A 1 97 ? -7.642 -2.122 0.703 1.00 94.50 97 ILE A C 1
ATOM 754 O O . ILE A 1 97 ? -6.891 -1.158 0.545 1.00 94.50 97 ILE A O 1
ATOM 758 N N . GLY A 1 98 ? -7.648 -3.178 -0.100 1.00 91.88 98 GLY A N 1
ATOM 759 C CA . GLY A 1 98 ? -6.559 -3.532 -0.993 1.00 91.88 98 GLY A CA 1
ATOM 760 C C . GLY A 1 98 ? -5.461 -4.323 -0.284 1.00 91.88 98 GLY A C 1
ATOM 761 O O . GLY A 1 98 ? -5.516 -4.585 0.918 1.00 91.88 98 GLY A O 1
ATOM 762 N N . ALA A 1 99 ? -4.445 -4.702 -1.051 1.00 88.69 99 ALA A N 1
ATOM 763 C CA . ALA A 1 99 ? -3.303 -5.457 -0.556 1.00 88.69 99 ALA A CA 1
ATOM 764 C C . ALA A 1 99 ? -2.024 -4.866 -1.148 1.00 88.69 99 ALA A C 1
ATOM 766 O O . ALA A 1 99 ? -1.913 -4.741 -2.362 1.00 88.69 99 ALA A O 1
ATOM 767 N N . GLU A 1 100 ? -1.080 -4.504 -0.284 1.00 94.44 100 GLU A N 1
ATOM 768 C CA . GLU A 1 100 ? 0.292 -4.152 -0.655 1.00 94.44 100 GLU A CA 1
ATOM 769 C C . GLU A 1 100 ? 1.230 -5.034 0.160 1.00 94.44 100 GLU A C 1
ATOM 771 O O . GLU A 1 100 ? 1.499 -4.750 1.333 1.00 94.44 100 GLU A O 1
ATOM 776 N N . ALA A 1 101 ? 1.719 -6.108 -0.459 1.00 94.06 101 ALA A N 1
ATOM 777 C CA . ALA A 1 101 ? 2.566 -7.103 0.192 1.00 94.06 101 ALA A CA 1
ATOM 778 C C . ALA A 1 101 ? 3.801 -6.447 0.822 1.00 94.06 101 ALA A C 1
ATOM 780 O O . ALA A 1 101 ? 4.097 -6.678 1.986 1.00 94.06 101 ALA A O 1
ATOM 781 N N . ALA A 1 102 ? 4.431 -5.500 0.118 1.00 93.69 102 ALA A N 1
ATOM 782 C CA . ALA A 1 102 ? 5.610 -4.792 0.615 1.00 93.69 102 ALA A CA 1
ATOM 783 C C . ALA A 1 102 ? 5.379 -4.067 1.957 1.00 93.69 102 ALA A C 1
ATOM 785 O O . ALA A 1 102 ? 6.310 -3.936 2.751 1.00 93.69 102 ALA A O 1
ATOM 786 N N . TRP A 1 103 ? 4.159 -3.585 2.220 1.00 95.81 103 TRP A N 1
ATOM 787 C CA . TRP A 1 103 ? 3.803 -3.017 3.521 1.00 95.81 103 TRP A CA 1
ATOM 788 C C . TRP A 1 103 ? 3.388 -4.097 4.519 1.00 95.81 103 TRP A C 1
ATOM 790 O O . TRP A 1 103 ? 3.831 -4.055 5.666 1.00 95.81 103 TRP A O 1
ATOM 800 N N . LEU A 1 104 ? 2.577 -5.070 4.098 1.00 95.50 104 LEU A N 1
ATOM 801 C CA . LEU A 1 104 ? 2.068 -6.114 4.985 1.00 95.50 104 LEU A CA 1
ATOM 802 C C . LEU A 1 104 ? 3.190 -7.012 5.532 1.00 95.50 104 LEU A C 1
ATOM 804 O O . LEU A 1 104 ? 3.184 -7.328 6.720 1.00 95.50 104 LEU A O 1
ATOM 808 N N . ASP A 1 105 ? 4.199 -7.315 4.712 1.00 95.00 105 ASP A N 1
ATOM 809 C CA . ASP A 1 105 ? 5.421 -8.044 5.084 1.00 95.00 105 ASP A CA 1
ATOM 810 C C . ASP A 1 105 ? 6.184 -7.360 6.223 1.00 95.00 105 ASP A C 1
ATOM 812 O O . ASP A 1 105 ? 6.885 -8.010 6.996 1.00 95.00 105 ASP A O 1
ATOM 816 N N . MET A 1 106 ? 6.043 -6.039 6.348 1.00 94.69 106 MET A N 1
ATOM 817 C CA . MET A 1 106 ? 6.636 -5.272 7.436 1.00 94.69 106 MET A CA 1
ATOM 818 C C . MET A 1 106 ? 5.677 -5.114 8.617 1.00 94.69 106 MET A C 1
ATOM 820 O O . MET A 1 106 ? 6.078 -5.279 9.768 1.00 94.69 106 MET A O 1
ATOM 824 N N . ALA A 1 107 ? 4.414 -4.790 8.347 1.00 95.62 107 ALA A N 1
ATOM 825 C CA . ALA A 1 107 ? 3.433 -4.461 9.371 1.00 95.62 107 ALA A CA 1
ATOM 826 C C . ALA A 1 107 ? 2.988 -5.686 10.181 1.00 95.62 107 ALA A C 1
ATOM 828 O O . ALA A 1 107 ? 2.906 -5.601 11.407 1.00 95.62 107 ALA A O 1
ATOM 829 N N . ALA A 1 108 ? 2.731 -6.824 9.529 1.00 95.12 108 ALA A N 1
ATOM 830 C CA . ALA A 1 108 ? 2.197 -8.008 10.199 1.00 95.12 108 ALA A CA 1
ATOM 831 C C . ALA A 1 108 ? 3.168 -8.596 11.243 1.00 95.12 108 ALA A C 1
ATOM 833 O O . ALA A 1 108 ? 2.723 -8.849 12.366 1.00 95.12 108 ALA A O 1
ATOM 834 N N . PRO A 1 109 ? 4.485 -8.741 10.974 1.00 94.75 109 PRO A N 1
ATOM 835 C CA . PRO A 1 109 ? 5.435 -9.208 11.989 1.00 94.75 109 PRO A CA 1
ATOM 836 C C . PRO A 1 109 ? 5.675 -8.206 13.127 1.00 94.75 109 PRO A C 1
ATOM 838 O O . PRO A 1 109 ? 6.017 -8.610 14.236 1.00 94.75 109 PRO A O 1
ATOM 841 N N . MET A 1 110 ? 5.504 -6.902 12.877 1.00 94.62 110 MET A N 1
ATOM 842 C CA . MET A 1 110 ? 5.650 -5.856 13.901 1.00 94.62 110 MET A CA 1
ATOM 843 C C . MET A 1 110 ? 4.474 -5.806 14.887 1.00 94.62 110 MET A C 1
ATOM 845 O O . MET A 1 110 ? 4.612 -5.240 15.973 1.00 94.62 110 MET A O 1
ATOM 849 N N . HIS A 1 111 ? 3.328 -6.379 14.517 1.00 94.50 111 HIS A N 1
ATOM 850 C CA . HIS A 1 111 ? 2.060 -6.244 15.231 1.00 94.50 111 HIS A CA 1
ATOM 851 C C . HIS A 1 111 ? 1.370 -7.600 15.414 1.00 94.50 111 HIS A C 1
ATOM 853 O O . HIS A 1 111 ? 0.239 -7.809 14.981 1.00 94.50 111 HIS A O 1
ATOM 859 N N . LEU A 1 112 ? 2.061 -8.532 16.077 1.00 94.00 112 LEU A N 1
ATOM 860 C CA . LEU A 1 112 ? 1.533 -9.873 16.372 1.00 94.00 112 LEU A CA 1
ATOM 861 C C . LEU A 1 112 ? 0.319 -9.857 17.318 1.00 94.00 112 LEU A C 1
ATOM 863 O O . LEU A 1 112 ? -0.419 -10.834 17.386 1.00 94.00 112 LEU A O 1
ATOM 867 N N . ASP A 1 113 ? 0.109 -8.760 18.049 1.00 94.56 113 ASP A N 1
ATOM 868 C CA . ASP A 1 113 ? -1.047 -8.527 18.920 1.00 94.56 113 ASP A CA 1
ATOM 869 C C . ASP A 1 113 ? -2.306 -8.064 18.166 1.00 94.56 113 ASP A C 1
ATOM 871 O O . ASP A 1 113 ? -3.370 -7.949 18.774 1.00 94.56 113 ASP A O 1
ATOM 875 N N . LYS A 1 114 ? -2.193 -7.777 16.863 1.00 96.38 114 LYS A N 1
ATOM 876 C CA . LYS A 1 114 ? -3.261 -7.206 16.032 1.00 96.38 114 LYS A CA 1
ATOM 877 C C . LYS A 1 114 ? -3.669 -8.172 14.938 1.00 96.38 114 LYS A C 1
ATOM 879 O O . LYS A 1 114 ? -2.851 -8.961 14.478 1.00 96.38 114 LYS A O 1
ATOM 884 N N . VAL A 1 115 ? -4.913 -8.068 14.486 1.00 97.00 115 VAL A N 1
ATOM 885 C CA . VAL A 1 115 ? -5.421 -8.846 13.354 1.00 97.00 115 VAL A CA 1
ATOM 886 C C . VAL A 1 115 ? -5.555 -7.935 12.139 1.00 97.00 115 VAL A C 1
ATOM 888 O O . VAL A 1 115 ? -6.235 -6.912 12.188 1.00 97.00 115 VAL A O 1
ATOM 891 N N . PHE A 1 116 ? -4.901 -8.305 11.043 1.00 97.12 116 PHE A N 1
ATOM 892 C CA . PHE A 1 116 ? -4.995 -7.626 9.757 1.00 97.12 116 PHE A CA 1
ATOM 893 C C . PHE A 1 116 ? -6.066 -8.305 8.908 1.00 97.12 116 PHE A C 1
ATOM 895 O O . PHE A 1 116 ? -5.911 -9.454 8.502 1.00 97.12 116 PHE A O 1
ATOM 902 N N . HIS A 1 117 ? -7.152 -7.591 8.636 1.00 95.81 117 HIS A N 1
ATOM 903 C CA . HIS A 1 117 ? -8.264 -8.040 7.806 1.00 95.81 117 HIS A CA 1
ATOM 904 C C . HIS A 1 117 ? -8.106 -7.452 6.408 1.00 95.81 117 HIS A C 1
ATOM 906 O O . HIS A 1 117 ? -8.475 -6.306 6.164 1.00 95.81 117 HIS A O 1
ATOM 912 N N . VAL A 1 118 ? -7.524 -8.219 5.497 1.00 94.69 118 VAL A N 1
ATOM 913 C CA . VAL A 1 118 ? -7.249 -7.803 4.124 1.00 94.69 118 VAL A CA 1
ATOM 914 C C . VAL A 1 118 ? -8.484 -8.027 3.261 1.00 94.69 118 VAL A C 1
ATOM 916 O O . VAL A 1 118 ? -8.980 -9.145 3.137 1.00 94.69 118 VAL A O 1
ATOM 919 N N . VAL A 1 119 ? -8.959 -6.961 2.629 1.00 93.25 119 VAL A N 1
ATOM 920 C CA . VAL A 1 119 ? -9.967 -7.018 1.574 1.00 93.25 119 VAL A CA 1
ATOM 921 C C . VAL A 1 119 ? -9.247 -6.816 0.244 1.00 93.25 119 VAL A C 1
ATOM 923 O O . VAL A 1 119 ? -8.755 -5.714 -0.006 1.00 93.25 119 VAL A O 1
ATOM 926 N N . PRO A 1 120 ? -9.135 -7.843 -0.612 1.00 89.75 120 PRO A N 1
ATOM 927 C CA . PRO A 1 120 ? -8.363 -7.746 -1.842 1.00 89.75 120 PRO A CA 1
ATOM 928 C C . PRO A 1 120 ? -8.960 -6.699 -2.792 1.00 89.75 120 PRO A C 1
ATOM 930 O O . PRO A 1 120 ? -10.170 -6.473 -2.834 1.00 89.75 120 PRO A O 1
ATOM 933 N N . HIS A 1 121 ? -8.095 -6.044 -3.568 1.00 84.94 121 HIS A N 1
ATOM 934 C CA . HIS A 1 121 ? -8.507 -5.024 -4.538 1.00 84.94 121 HIS A CA 1
ATOM 935 C C . HIS A 1 121 ? -8.950 -5.612 -5.887 1.00 84.94 121 HIS A C 1
ATOM 937 O O . HIS A 1 121 ? -9.559 -4.903 -6.688 1.00 84.94 121 HIS A O 1
ATOM 943 N N . SER A 1 122 ? -8.663 -6.894 -6.120 1.00 80.38 122 SER A N 1
ATOM 944 C CA . SER A 1 122 ? -8.994 -7.657 -7.322 1.00 80.38 122 SER A CA 1
ATOM 945 C C . SER A 1 122 ? -9.616 -9.001 -6.937 1.00 80.38 122 SER A C 1
ATOM 947 O O . SER A 1 122 ? -9.232 -9.598 -5.933 1.00 80.38 122 SER A O 1
ATOM 949 N N . GLY A 1 123 ? -10.574 -9.474 -7.740 1.00 73.56 123 GLY A N 1
ATOM 950 C CA . GLY A 1 123 ? -11.185 -10.798 -7.578 1.00 73.56 123 GLY A CA 1
ATOM 951 C C . GLY A 1 123 ? -10.360 -11.948 -8.167 1.00 73.56 123 GLY A C 1
ATOM 952 O O . GLY A 1 123 ? -10.664 -13.098 -7.878 1.00 73.56 123 GLY A O 1
ATOM 953 N N . ASP A 1 124 ? -9.329 -11.645 -8.962 1.00 75.94 124 ASP A N 1
ATOM 954 C CA . ASP A 1 124 ? -8.542 -12.639 -9.710 1.00 75.94 124 ASP A CA 1
ATOM 955 C C . ASP A 1 124 ? -7.253 -13.075 -8.985 1.00 75.94 124 ASP A C 1
ATOM 957 O O . ASP A 1 124 ? -6.459 -13.840 -9.529 1.00 75.94 124 ASP A O 1
ATOM 961 N N . ALA A 1 125 ? -7.011 -12.577 -7.771 1.00 76.81 125 ALA A N 1
ATOM 962 C CA . ALA A 1 125 ? -5.818 -12.917 -7.002 1.00 76.81 125 ALA A CA 1
ATOM 963 C C . ALA A 1 125 ? -5.903 -14.339 -6.414 1.00 76.81 125 ALA A C 1
ATOM 965 O O . ALA A 1 125 ? -6.948 -14.753 -5.911 1.00 76.81 125 ALA A O 1
ATOM 966 N N . ASP A 1 126 ? -4.783 -15.067 -6.406 1.00 84.75 126 ASP A N 1
ATOM 967 C CA . ASP A 1 126 ? -4.650 -16.323 -5.656 1.00 84.75 126 ASP A CA 1
ATOM 968 C C . ASP A 1 126 ? -4.488 -16.012 -4.156 1.00 84.75 126 ASP A C 1
ATOM 970 O O . ASP A 1 126 ? -3.386 -15.849 -3.622 1.00 84.75 126 ASP A O 1
ATOM 974 N N . LEU A 1 127 ? -5.632 -15.854 -3.490 1.00 82.06 127 LEU A N 1
ATOM 975 C CA . LEU A 1 127 ? -5.731 -15.434 -2.091 1.00 82.06 127 LEU A CA 1
ATOM 976 C C . LEU A 1 127 ? -5.153 -16.475 -1.122 1.00 82.06 127 LEU A C 1
ATOM 978 O O . LEU A 1 127 ? -4.570 -16.101 -0.103 1.00 82.06 127 LEU A O 1
ATOM 982 N N . ASP A 1 128 ? -5.261 -17.764 -1.453 1.00 85.31 128 ASP A N 1
ATOM 983 C CA . ASP A 1 128 ? -4.697 -18.849 -0.647 1.00 85.31 128 ASP A CA 1
ATOM 984 C C . ASP A 1 128 ? -3.167 -18.785 -0.671 1.00 85.31 128 ASP A C 1
ATOM 986 O O . ASP A 1 128 ? -2.505 -18.859 0.371 1.00 85.31 128 ASP A O 1
ATOM 990 N N . ARG A 1 129 ? -2.589 -18.564 -1.857 1.00 85.31 129 ARG A N 1
ATOM 991 C CA . ARG A 1 129 ? -1.149 -18.359 -2.002 1.00 85.31 129 ARG A CA 1
ATOM 992 C C . ARG A 1 129 ? -0.683 -17.088 -1.302 1.00 85.31 129 ARG A C 1
ATOM 994 O O . ARG A 1 129 ? 0.357 -17.127 -0.646 1.00 85.31 129 ARG A O 1
ATOM 1001 N N . PHE A 1 130 ? -1.434 -15.991 -1.397 1.00 85.94 130 PHE A N 1
ATOM 1002 C CA . PHE A 1 130 ? -1.126 -14.758 -0.671 1.00 85.94 130 PHE A CA 1
ATOM 1003 C C . PHE A 1 130 ? -1.063 -15.011 0.843 1.00 85.94 130 PHE A C 1
ATOM 1005 O O . PHE A 1 130 ? -0.041 -14.722 1.465 1.00 85.94 130 PHE A O 1
ATOM 1012 N N . LEU A 1 131 ? -2.105 -15.630 1.414 1.00 89.50 131 LEU A N 1
ATOM 1013 C CA . LEU A 1 131 ? -2.189 -15.946 2.844 1.00 89.50 131 LEU A CA 1
ATOM 1014 C C . LEU A 1 131 ? -1.090 -16.885 3.326 1.00 89.50 131 LEU A C 1
ATOM 1016 O O . LEU A 1 131 ? -0.641 -16.742 4.458 1.00 89.50 131 LEU A O 1
ATOM 1020 N N . SER A 1 132 ? -0.621 -17.806 2.480 1.00 90.62 132 SER A N 1
ATOM 1021 C CA . SER A 1 132 ? 0.432 -18.756 2.860 1.00 90.62 132 SER A CA 1
ATOM 1022 C C . SER A 1 132 ? 1.763 -18.099 3.263 1.00 90.62 132 SER A C 1
ATOM 1024 O O . SER A 1 132 ? 2.594 -18.749 3.895 1.00 90.62 132 SER A O 1
ATOM 1026 N N . ASN A 1 133 ? 1.959 -16.815 2.934 1.00 89.25 133 ASN A N 1
ATOM 1027 C CA . ASN A 1 133 ? 3.143 -16.044 3.327 1.00 89.25 133 ASN A CA 1
ATOM 1028 C C . ASN A 1 133 ? 3.021 -15.399 4.717 1.00 89.25 133 ASN A C 1
ATOM 1030 O O . ASN A 1 133 ? 4.000 -14.844 5.216 1.00 89.25 133 ASN A O 1
ATOM 1034 N N . TYR A 1 134 ? 1.846 -15.458 5.345 1.00 92.69 134 TYR A N 1
ATOM 1035 C CA . TYR A 1 134 ? 1.553 -14.758 6.590 1.00 92.69 134 TYR A CA 1
ATOM 1036 C C . TYR A 1 134 ? 1.137 -15.718 7.709 1.00 92.69 134 TYR A C 1
ATOM 1038 O O . TYR A 1 134 ? 0.728 -16.853 7.477 1.00 92.69 134 TYR A O 1
ATOM 1046 N N . GLY A 1 135 ? 1.282 -15.256 8.953 1.00 90.44 135 GLY A N 1
ATOM 1047 C CA . GLY A 1 135 ? 0.808 -15.985 10.128 1.00 90.44 135 GLY A CA 1
ATOM 1048 C C . GLY A 1 135 ? -0.693 -15.808 10.370 1.00 90.44 135 GLY A C 1
ATOM 1049 O O . GLY A 1 135 ? -1.378 -15.067 9.667 1.00 90.44 135 GLY A O 1
ATOM 1050 N N . ASP A 1 136 ? -1.185 -16.422 11.447 1.00 92.62 136 ASP A N 1
ATOM 1051 C CA . ASP A 1 136 ? -2.607 -16.422 11.840 1.00 92.62 136 ASP A CA 1
ATOM 1052 C C . ASP A 1 136 ? -3.201 -15.022 12.109 1.00 92.62 136 ASP A C 1
ATOM 1054 O O . ASP A 1 136 ? -4.420 -14.860 12.255 1.00 92.62 136 ASP A O 1
ATOM 1058 N N . ASN A 1 137 ? -2.342 -14.004 12.213 1.00 95.31 137 ASN A N 1
ATOM 1059 C CA . ASN A 1 137 ? -2.719 -12.617 12.437 1.00 95.31 137 ASN A CA 1
ATOM 1060 C C . ASN A 1 137 ? -3.076 -11.859 11.147 1.00 95.31 137 ASN A C 1
ATOM 1062 O O . ASN A 1 137 ? -3.454 -10.693 11.229 1.00 95.31 137 ASN A O 1
ATOM 1066 N N . VAL A 1 138 ? -3.011 -12.500 9.977 1.00 96.44 138 VAL A N 1
ATOM 1067 C CA . VAL A 1 138 ? -3.515 -11.962 8.706 1.00 96.44 138 VAL A CA 1
ATOM 1068 C C . VAL A 1 138 ? -4.679 -12.821 8.224 1.00 96.44 138 VAL A C 1
ATOM 1070 O O . VAL A 1 138 ? -4.593 -14.044 8.161 1.00 96.44 138 VAL A O 1
ATOM 1073 N N . ARG A 1 139 ? -5.797 -12.178 7.888 1.00 94.62 139 ARG A N 1
ATOM 1074 C CA . ARG A 1 139 ? -7.033 -12.823 7.435 1.00 94.62 139 ARG A CA 1
ATOM 1075 C C . ARG A 1 139 ? -7.557 -12.119 6.203 1.00 94.62 139 ARG A C 1
ATOM 1077 O O . ARG A 1 139 ? -7.485 -10.898 6.124 1.00 94.62 139 ARG A O 1
ATOM 1084 N N . ILE A 1 140 ? -8.138 -12.871 5.279 1.00 91.50 140 ILE A N 1
ATOM 1085 C CA . ILE A 1 140 ? -8.800 -12.301 4.106 1.00 91.50 140 ILE A CA 1
ATOM 1086 C C . ILE A 1 140 ? -10.308 -12.254 4.316 1.00 91.50 140 ILE A C 1
ATOM 1088 O O . ILE A 1 140 ? -10.906 -13.188 4.849 1.00 91.50 140 ILE A O 1
ATOM 1092 N N . HIS A 1 141 ? -10.915 -11.157 3.872 1.00 89.56 141 HIS A N 1
ATOM 1093 C CA . HIS A 1 141 ? -12.351 -10.931 3.908 1.00 89.56 141 HIS A CA 1
ATOM 1094 C C . HIS A 1 141 ? -12.872 -10.500 2.540 1.00 89.56 141 HIS A C 1
ATOM 1096 O O . HIS A 1 141 ? -12.209 -9.774 1.802 1.00 89.56 141 HIS A O 1
ATOM 1102 N N . ASP A 1 142 ? -14.108 -10.893 2.239 1.00 84.06 142 ASP A N 1
ATOM 1103 C CA . ASP A 1 142 ? -14.875 -10.258 1.173 1.00 84.06 142 ASP A CA 1
ATOM 1104 C C . ASP A 1 142 ? -15.358 -8.872 1.639 1.00 84.06 142 ASP A C 1
ATOM 1106 O O . ASP A 1 142 ? -15.751 -8.670 2.792 1.00 84.06 142 ASP A O 1
ATOM 1110 N N . SER A 1 143 ? -15.382 -7.935 0.698 1.00 78.44 143 SER A N 1
ATOM 1111 C CA . SER A 1 143 ? -15.951 -6.593 0.793 1.00 78.44 143 SER A CA 1
ATOM 1112 C C . SER A 1 143 ? -17.376 -6.528 1.363 1.00 78.44 143 SER A C 1
ATOM 1114 O O . SER A 1 143 ? -17.761 -5.498 1.913 1.00 78.44 143 SER A O 1
ATOM 1116 N N . VAL A 1 144 ? -18.163 -7.604 1.255 1.00 76.50 144 VAL A N 1
ATOM 1117 C CA . VAL A 1 144 ? -19.593 -7.616 1.616 1.00 76.50 144 VAL A CA 1
ATOM 1118 C C . VAL A 1 144 ? -19.843 -7.782 3.125 1.00 76.50 144 VAL A C 1
ATOM 1120 O O . VAL A 1 144 ? -20.923 -7.433 3.599 1.00 76.50 144 VAL A O 1
ATOM 1123 N N . ASN A 1 145 ? -18.880 -8.276 3.915 1.00 79.12 145 ASN A N 1
ATOM 1124 C CA . ASN A 1 145 ? -19.122 -8.595 5.330 1.00 79.12 145 ASN A CA 1
ATOM 1125 C C . ASN A 1 145 ? -18.017 -8.094 6.271 1.00 79.12 145 ASN A C 1
ATOM 1127 O O . ASN A 1 145 ? -17.213 -8.872 6.783 1.00 79.12 145 ASN A O 1
ATOM 1131 N N . LEU A 1 146 ? -18.034 -6.788 6.546 1.00 89.31 146 LEU A N 1
ATOM 1132 C CA . LEU A 1 146 ? -17.147 -6.138 7.521 1.00 89.31 146 LEU A CA 1
ATOM 1133 C C . LEU A 1 146 ? -17.867 -5.697 8.805 1.00 89.31 146 LEU A C 1
ATOM 1135 O O . LEU A 1 146 ? -17.226 -5.197 9.723 1.00 89.31 146 LEU A O 1
ATOM 1139 N N . SER A 1 147 ? -19.186 -5.899 8.913 1.00 89.06 147 SER A N 1
ATOM 1140 C CA . SER A 1 147 ? -19.991 -5.367 10.026 1.00 89.06 147 SER A CA 1
ATOM 1141 C C . SER A 1 147 ? -19.619 -5.912 11.398 1.00 89.06 147 SER A C 1
ATOM 1143 O O . SER A 1 147 ? -19.787 -5.232 12.404 1.00 89.06 147 SER A O 1
ATOM 1145 N N . HIS A 1 148 ? -19.091 -7.133 11.445 1.00 91.00 148 HIS A N 1
ATOM 1146 C CA . HIS A 1 148 ? -18.589 -7.743 12.674 1.00 91.00 148 HIS A CA 1
ATOM 1147 C C . HIS A 1 148 ? -17.297 -7.086 13.192 1.00 91.00 148 HIS A C 1
ATOM 1149 O O . HIS A 1 148 ? -16.930 -7.321 14.337 1.00 91.00 148 HIS A O 1
ATOM 1155 N N . LEU A 1 149 ? -16.632 -6.269 12.366 1.00 93.69 149 LEU A N 1
ATOM 1156 C CA . LEU A 1 149 ? -15.412 -5.535 12.706 1.00 93.69 149 LEU A CA 1
ATOM 1157 C C . LEU A 1 149 ? -15.693 -4.077 13.078 1.00 93.69 149 LEU A C 1
ATOM 1159 O O . LEU A 1 149 ? -14.754 -3.337 13.347 1.00 93.69 149 LEU A O 1
ATOM 1163 N N . TYR A 1 150 ? -16.948 -3.623 13.079 1.00 93.19 150 TYR A N 1
ATOM 1164 C CA . TYR A 1 150 ? -17.265 -2.247 13.461 1.00 93.19 150 TYR A CA 1
ATOM 1165 C C . TYR A 1 150 ? -16.955 -2.006 14.937 1.00 93.19 150 TYR A C 1
ATOM 1167 O O . TYR A 1 150 ? -17.209 -2.860 15.787 1.00 93.19 150 TYR A O 1
ATOM 1175 N N . GLY A 1 151 ? -16.450 -0.816 15.256 1.00 92.00 151 GLY A N 1
ATOM 1176 C CA . GLY A 1 151 ? -16.143 -0.458 16.632 1.00 92.00 151 GLY A CA 1
ATOM 1177 C C . GLY A 1 151 ? -14.980 0.510 16.790 1.00 92.00 151 GLY A C 1
ATOM 1178 O O . GLY A 1 151 ? -14.292 0.903 15.848 1.00 92.00 151 GLY A O 1
ATOM 1179 N N . THR A 1 152 ? -14.756 0.897 18.043 1.00 91.56 152 THR A N 1
ATOM 1180 C CA . THR A 1 152 ? -13.747 1.890 18.431 1.00 91.56 152 THR A CA 1
ATOM 1181 C C . THR A 1 152 ? -12.318 1.342 18.435 1.00 91.56 152 THR A C 1
ATOM 1183 O O . THR A 1 152 ? -11.360 2.119 18.391 1.00 91.56 152 THR A O 1
ATOM 1186 N N . THR A 1 153 ? -12.171 0.018 18.477 1.00 94.38 153 THR A N 1
ATOM 1187 C CA . THR A 1 153 ? -10.890 -0.700 18.430 1.00 94.38 153 THR A CA 1
ATOM 1188 C C . THR A 1 153 ? -10.474 -1.074 17.012 1.00 94.38 153 THR A C 1
ATOM 1190 O O . THR A 1 153 ? -9.368 -1.577 16.827 1.00 94.38 153 THR A O 1
ATOM 1193 N N . SER A 1 154 ? -11.319 -0.784 16.022 1.00 96.25 154 SER A N 1
ATOM 1194 C CA . SER A 1 154 ? -11.083 -1.127 14.626 1.00 96.25 154 SER A CA 1
ATOM 1195 C C . SER A 1 154 ? -10.785 0.112 13.797 1.00 96.25 154 SER A C 1
ATOM 1197 O O . SER A 1 154 ? -11.406 1.170 13.976 1.00 96.25 154 SER A O 1
ATOM 1199 N N . VAL A 1 155 ? -9.845 -0.018 12.869 1.00 97.00 155 VAL A N 1
ATOM 1200 C CA . VAL A 1 155 ? -9.476 1.042 11.919 1.00 97.00 155 VAL A CA 1
ATOM 1201 C C . VAL A 1 155 ? -9.499 0.515 10.498 1.00 97.00 155 VAL A C 1
ATOM 1203 O O . VAL A 1 155 ? -9.248 -0.666 10.267 1.00 97.00 155 VAL A O 1
ATOM 1206 N N . ILE A 1 156 ? -9.754 1.411 9.548 1.00 96.62 156 ILE A N 1
ATOM 1207 C CA . ILE A 1 156 ? -9.565 1.133 8.128 1.00 96.62 156 ILE A CA 1
ATOM 1208 C C . ILE A 1 156 ? -8.230 1.720 7.687 1.00 96.62 156 ILE A C 1
ATOM 1210 O O . ILE A 1 156 ? -7.925 2.880 7.958 1.00 96.62 156 ILE A O 1
ATOM 1214 N N . VAL A 1 157 ? -7.460 0.920 6.962 1.00 97.44 157 VAL A N 1
ATOM 1215 C CA . VAL A 1 157 ? -6.216 1.303 6.309 1.00 97.44 157 VAL A CA 1
ATOM 1216 C C . VAL A 1 157 ? -6.374 1.096 4.805 1.00 97.44 157 VAL A C 1
ATOM 1218 O O . VAL A 1 157 ? -6.793 0.032 4.366 1.00 97.44 157 VAL A O 1
ATOM 1221 N N . THR A 1 158 ? -6.029 2.100 4.005 1.00 97.00 158 THR A N 1
ATOM 1222 C CA . THR A 1 158 ? -5.969 2.010 2.538 1.00 97.00 158 THR A CA 1
ATOM 1223 C C . THR A 1 158 ? -4.627 2.525 2.033 1.00 97.00 158 THR A C 1
ATOM 1225 O O . THR A 1 158 ? -3.892 3.209 2.748 1.00 97.00 158 THR A O 1
ATOM 1228 N N . PHE A 1 159 ? -4.318 2.238 0.776 1.00 96.94 159 PHE A N 1
ATOM 1229 C CA . PHE A 1 159 ? -3.075 2.645 0.133 1.00 96.94 159 PHE A CA 1
ATOM 1230 C C . PHE A 1 159 ? -3.313 3.858 -0.761 1.00 96.94 159 PHE A C 1
ATOM 1232 O O . PHE A 1 159 ? -4.259 3.889 -1.551 1.00 96.94 159 PHE A O 1
ATOM 1239 N N . ALA A 1 160 ? -2.474 4.874 -0.597 1.00 96.44 160 ALA A N 1
ATOM 1240 C CA . ALA A 1 160 ? -2.524 6.119 -1.337 1.00 96.44 160 ALA A CA 1
ATOM 1241 C C . ALA A 1 160 ? -1.298 6.261 -2.235 1.00 96.44 160 ALA A C 1
ATOM 1243 O O . ALA A 1 160 ? -0.153 6.060 -1.820 1.00 96.44 160 ALA A O 1
ATOM 1244 N N . PHE A 1 161 ? -1.555 6.664 -3.471 1.00 95.50 161 PHE A N 1
ATOM 1245 C CA . PHE A 1 161 ? -0.554 6.859 -4.504 1.00 95.50 161 PHE A CA 1
ATOM 1246 C C . PHE A 1 161 ? -0.674 8.280 -5.047 1.00 95.50 161 PHE A C 1
ATOM 1248 O O . PHE A 1 161 ? -1.776 8.795 -5.233 1.00 95.50 161 PHE A O 1
ATOM 1255 N N . GLY A 1 162 ? 0.456 8.934 -5.316 1.00 93.62 162 GLY A N 1
ATOM 1256 C CA . GLY A 1 162 ? 0.429 10.253 -5.947 1.00 93.62 162 GLY A CA 1
ATOM 1257 C C . GLY A 1 162 ? -0.133 11.373 -5.079 1.00 93.62 162 GLY A C 1
ATOM 1258 O O . GLY A 1 162 ? -0.766 12.270 -5.628 1.00 93.62 162 GLY A O 1
ATOM 1259 N N . VAL A 1 163 ? 0.050 11.316 -3.758 1.00 94.69 163 VAL A N 1
ATOM 1260 C CA . VAL A 1 163 ? -0.613 12.244 -2.832 1.00 94.69 163 VAL A CA 1
ATOM 1261 C C . VAL A 1 163 ? -0.232 13.700 -3.104 1.00 94.69 163 VAL A C 1
ATOM 1263 O O . VAL A 1 163 ? 0.945 14.060 -3.191 1.00 94.69 163 VAL A O 1
ATOM 1266 N N . THR A 1 164 ? -1.256 14.543 -3.205 1.00 92.06 164 THR A N 1
ATOM 1267 C CA . THR A 1 164 ? -1.160 16.003 -3.273 1.00 92.06 164 THR A CA 1
ATOM 1268 C C . THR A 1 164 ? -1.756 16.631 -2.008 1.00 92.06 164 THR A C 1
ATOM 1270 O O . THR A 1 164 ? -2.065 15.942 -1.039 1.00 92.06 164 THR A O 1
ATOM 1273 N N . GLU A 1 165 ? -1.908 17.957 -1.981 1.00 89.19 165 GLU A N 1
ATOM 1274 C CA . GLU A 1 165 ? -2.590 18.631 -0.869 1.00 89.19 165 GLU A CA 1
ATOM 1275 C C . GLU A 1 165 ? -4.070 18.224 -0.759 1.00 89.19 165 GLU A C 1
ATOM 1277 O O . GLU A 1 165 ? -4.602 18.114 0.346 1.00 89.19 165 GLU A O 1
ATOM 1282 N N . HIS A 1 166 ? -4.726 17.961 -1.894 1.00 92.56 166 HIS A N 1
ATOM 1283 C CA . HIS A 1 166 ? -6.181 17.803 -1.958 1.00 92.56 166 HIS A CA 1
ATOM 1284 C C . HIS A 1 166 ? -6.641 16.420 -2.401 1.00 92.56 166 HIS A C 1
ATOM 1286 O O . HIS A 1 166 ? -7.755 16.033 -2.069 1.00 92.56 166 HIS A O 1
ATOM 1292 N N . THR A 1 167 ? -5.819 15.678 -3.141 1.00 95.75 167 THR A N 1
ATOM 1293 C CA . THR A 1 167 ? -6.230 14.398 -3.730 1.00 95.75 167 THR A CA 1
ATOM 1294 C C . THR A 1 167 ? -5.134 13.347 -3.674 1.00 95.75 167 THR A C 1
ATOM 1296 O O . THR A 1 167 ? -3.947 13.652 -3.513 1.00 95.75 167 THR A O 1
ATOM 1299 N N . PHE A 1 168 ? -5.543 12.092 -3.818 1.00 96.69 168 PHE A N 1
ATOM 1300 C CA . PHE A 1 168 ? -4.661 10.961 -4.065 1.00 96.69 168 PHE A CA 1
ATOM 1301 C C . PHE A 1 168 ? -5.388 9.864 -4.842 1.00 96.69 168 PHE A C 1
ATOM 1303 O O . PHE A 1 168 ? -6.615 9.839 -4.899 1.00 96.69 168 PHE A O 1
ATOM 1310 N N . TYR A 1 169 ? -4.622 8.935 -5.406 1.00 97.12 169 TYR A N 1
ATOM 1311 C CA . TYR A 1 169 ? -5.142 7.748 -6.077 1.00 97.12 169 TYR A CA 1
ATOM 1312 C C . TYR A 1 169 ? -5.163 6.554 -5.128 1.00 97.12 169 TYR A C 1
ATOM 1314 O O . TYR A 1 169 ? -4.226 6.358 -4.354 1.00 97.12 169 TYR A O 1
ATOM 1322 N N . THR A 1 170 ? -6.211 5.739 -5.193 1.00 96.12 170 THR A N 1
ATOM 1323 C CA . THR A 1 170 ? -6.365 4.523 -4.384 1.00 96.12 170 THR A CA 1
ATOM 1324 C C . THR A 1 170 ? -7.103 3.436 -5.161 1.00 96.12 170 THR A C 1
ATOM 1326 O O . THR A 1 170 ? -7.553 3.657 -6.287 1.00 96.12 170 THR A O 1
ATOM 1329 N N . TYR A 1 171 ? -7.234 2.252 -4.569 1.00 94.88 171 TYR A N 1
ATOM 1330 C CA . TYR A 1 171 ? -7.951 1.144 -5.186 1.00 94.88 171 TYR A CA 1
ATOM 1331 C C . TYR A 1 171 ? -9.458 1.445 -5.314 1.00 94.88 171 TYR A C 1
ATOM 1333 O O . TYR A 1 171 ? -10.061 1.960 -4.369 1.00 94.88 171 TYR A O 1
ATOM 1341 N N . PRO A 1 172 ? -10.126 1.063 -6.421 1.00 92.75 172 PRO A N 1
ATOM 1342 C CA . PRO A 1 172 ? -11.567 1.282 -6.590 1.00 92.75 172 PRO A CA 1
ATOM 1343 C C . PRO A 1 172 ? -12.430 0.693 -5.463 1.00 92.75 172 PRO A C 1
ATOM 1345 O O . PRO A 1 172 ? -13.468 1.256 -5.106 1.00 92.75 172 PRO A O 1
ATOM 1348 N N . VAL A 1 173 ? -11.995 -0.426 -4.871 1.00 91.69 173 VAL A N 1
ATOM 1349 C CA . VAL A 1 173 ? -12.680 -1.072 -3.741 1.00 91.69 173 VAL A CA 1
ATOM 1350 C C . VAL A 1 173 ? -12.757 -0.162 -2.506 1.00 91.69 173 VAL A C 1
ATOM 1352 O O . VAL A 1 173 ? -13.752 -0.203 -1.784 1.00 91.69 173 VAL A O 1
ATOM 1355 N N . THR A 1 174 ? -11.796 0.747 -2.321 1.00 93.06 174 THR A N 1
ATOM 1356 C CA . THR A 1 174 ? -11.792 1.728 -1.228 1.00 93.06 174 THR A CA 1
ATOM 1357 C C . THR A 1 174 ? -13.004 2.644 -1.296 1.00 93.06 174 THR A C 1
ATOM 1359 O O . THR A 1 174 ? -13.646 2.868 -0.278 1.00 93.06 174 THR A O 1
ATOM 1362 N N . CYS A 1 175 ? -13.399 3.110 -2.484 1.00 89.81 175 CYS A N 1
ATOM 1363 C CA . CYS A 1 175 ? -14.590 3.955 -2.635 1.00 89.81 175 CYS A CA 1
ATOM 1364 C C . CYS A 1 175 ? -15.890 3.199 -2.343 1.00 89.81 175 CYS A C 1
ATOM 1366 O O . CYS A 1 175 ? -16.857 3.785 -1.862 1.00 89.81 175 CYS A O 1
ATOM 1368 N N . ARG A 1 176 ? -15.923 1.895 -2.646 1.00 86.75 176 ARG A N 1
ATOM 1369 C CA . ARG A 1 176 ? -17.096 1.047 -2.397 1.00 86.75 176 ARG A CA 1
ATOM 1370 C C . ARG A 1 176 ? -17.270 0.754 -0.912 1.00 86.75 176 ARG A C 1
ATOM 1372 O O . ARG A 1 176 ? -18.398 0.719 -0.435 1.00 86.75 176 ARG A O 1
ATOM 1379 N N . ILE A 1 177 ? -16.162 0.549 -0.202 1.00 88.62 177 ILE A N 1
ATOM 1380 C CA . ILE A 1 177 ? -16.174 0.198 1.218 1.00 88.62 177 ILE A CA 1
ATOM 1381 C C . ILE A 1 177 ? -16.243 1.447 2.088 1.00 88.62 177 ILE A C 1
ATOM 1383 O O . ILE A 1 177 ? -17.049 1.496 3.001 1.00 88.62 177 ILE A O 1
ATOM 1387 N N . CYS A 1 178 ? -15.493 2.504 1.798 1.00 88.12 178 CYS A N 1
ATOM 1388 C CA . CYS A 1 178 ? -15.485 3.728 2.604 1.00 88.12 178 CYS A CA 1
ATOM 1389 C C . CYS A 1 178 ? -16.680 4.658 2.304 1.00 88.12 178 CYS A C 1
ATOM 1391 O O . CYS A 1 178 ? -16.541 5.884 2.259 1.00 88.12 178 CYS A O 1
ATOM 1393 N N . GLY A 1 179 ? -17.876 4.096 2.109 1.00 85.88 179 GLY A N 1
ATOM 1394 C CA . GLY A 1 179 ? -19.129 4.851 2.054 1.00 85.88 179 GLY A CA 1
ATOM 1395 C C . GLY A 1 179 ? -19.446 5.530 3.392 1.00 85.88 179 GLY A C 1
ATOM 1396 O O . GLY A 1 179 ? -18.884 5.171 4.426 1.00 85.88 179 GLY A O 1
ATOM 1397 N N . GLN A 1 180 ? -20.346 6.518 3.383 1.00 83.88 180 GLN A N 1
ATOM 1398 C CA . GLN A 1 180 ? -20.648 7.361 4.551 1.00 83.88 180 GLN A CA 1
ATOM 1399 C C . GLN A 1 180 ? -20.962 6.557 5.826 1.00 83.88 180 GLN A C 1
ATOM 1401 O O . GLN A 1 180 ? -20.462 6.905 6.894 1.00 83.88 180 GLN A O 1
ATOM 1406 N N . ASP A 1 181 ? -21.717 5.464 5.705 1.00 83.75 181 ASP A N 1
ATOM 1407 C CA . ASP A 1 181 ? -22.095 4.612 6.840 1.00 83.75 181 ASP A CA 1
ATOM 1408 C C . ASP A 1 181 ? -20.878 3.925 7.477 1.00 83.75 181 ASP A C 1
ATOM 1410 O O . ASP A 1 181 ? -20.731 3.887 8.698 1.00 83.75 181 ASP A O 1
ATOM 1414 N N . ILE A 1 182 ? -19.951 3.438 6.649 1.00 85.62 182 ILE A N 1
ATOM 1415 C CA . ILE A 1 182 ? -18.729 2.764 7.097 1.00 85.62 182 ILE A CA 1
ATOM 1416 C C . ILE A 1 182 ? -17.787 3.751 7.786 1.00 85.62 182 ILE A C 1
ATOM 1418 O O . ILE A 1 182 ? -17.207 3.422 8.820 1.00 85.62 182 ILE A O 1
ATOM 1422 N N . ARG A 1 183 ? -17.688 4.992 7.289 1.00 84.44 183 ARG A N 1
ATOM 1423 C CA . ARG A 1 183 ? -16.853 6.029 7.929 1.00 84.44 183 ARG A CA 1
ATOM 1424 C C . ARG A 1 183 ? -17.277 6.334 9.360 1.00 84.44 183 ARG A C 1
ATOM 1426 O O . ARG A 1 183 ? -16.445 6.745 10.156 1.00 84.44 183 ARG A O 1
ATOM 1433 N N . GLN A 1 184 ? -18.559 6.160 9.675 1.00 87.31 184 GLN A N 1
ATOM 1434 C CA . GLN A 1 184 ? -19.091 6.378 11.021 1.00 87.31 184 GLN A CA 1
ATOM 1435 C C . GLN A 1 184 ? -18.947 5.145 11.924 1.00 87.31 184 GLN A C 1
ATOM 1437 O O . GLN A 1 184 ? -18.994 5.277 13.146 1.00 87.31 184 GLN A O 1
ATOM 1442 N N . ALA A 1 185 ? -18.785 3.956 11.340 1.00 91.38 185 ALA A N 1
ATOM 1443 C CA . ALA A 1 185 ? -18.727 2.687 12.062 1.00 91.38 185 ALA A CA 1
ATOM 1444 C C . ALA A 1 185 ? -17.312 2.302 12.533 1.00 91.38 185 ALA A C 1
ATOM 1446 O O . ALA A 1 185 ? -17.165 1.528 13.483 1.00 91.38 185 ALA A O 1
ATOM 1447 N N . PHE A 1 186 ? -16.278 2.837 11.880 1.00 93.50 186 PHE A N 1
ATOM 1448 C CA . PHE A 1 186 ? -14.876 2.660 12.259 1.00 93.50 186 PHE A CA 1
ATOM 1449 C C . PHE A 1 186 ? -14.339 3.888 12.984 1.00 93.50 186 PHE A C 1
ATOM 1451 O O . PHE A 1 186 ? -14.776 5.012 12.753 1.00 93.50 186 PHE A O 1
ATOM 1458 N N . SER A 1 187 ? -13.362 3.670 13.864 1.00 93.62 187 SER A N 1
ATOM 1459 C CA . SER A 1 187 ? -12.789 4.767 14.644 1.00 93.62 187 SER A CA 1
ATOM 1460 C C . SER A 1 187 ? -11.990 5.761 13.800 1.00 93.62 187 SER A C 1
ATOM 1462 O O . SER A 1 187 ? -12.065 6.963 14.042 1.00 93.62 187 SER A O 1
ATOM 1464 N N . GLU A 1 188 ? -11.214 5.263 12.836 1.00 95.25 188 GLU A N 1
ATOM 1465 C CA . GLU A 1 188 ? -10.318 6.057 11.997 1.00 95.25 188 GLU A CA 1
ATOM 1466 C C . GLU A 1 188 ? -10.206 5.428 10.606 1.00 95.25 188 GLU A C 1
ATOM 1468 O O . GLU A 1 188 ? -10.186 4.200 10.461 1.00 95.25 188 GLU A O 1
ATOM 1473 N N . LEU A 1 189 ? -10.096 6.290 9.593 1.00 95.88 189 LEU A N 1
ATOM 1474 C CA . LEU A 1 189 ? -9.763 5.943 8.215 1.00 95.88 189 LEU A CA 1
ATOM 1475 C C . LEU A 1 189 ? -8.379 6.504 7.887 1.00 95.88 189 LEU A C 1
ATOM 1477 O O . LEU A 1 189 ? -8.169 7.719 7.913 1.00 95.88 189 LEU A O 1
ATOM 1481 N N . ILE A 1 190 ? -7.434 5.619 7.591 1.00 97.31 190 ILE A N 1
ATOM 1482 C CA . ILE A 1 190 ? -6.022 5.954 7.438 1.00 97.31 190 ILE A CA 1
ATOM 1483 C C . ILE A 1 190 ? -5.564 5.595 6.025 1.00 97.31 190 ILE A C 1
ATOM 1485 O O . ILE A 1 190 ? -5.592 4.439 5.616 1.00 97.31 190 ILE A O 1
ATOM 1489 N N . ALA A 1 191 ? -5.085 6.585 5.282 1.00 97.25 191 ALA A N 1
ATOM 1490 C CA . ALA A 1 191 ? -4.455 6.396 3.986 1.00 97.25 191 ALA A CA 1
ATOM 1491 C C . ALA A 1 191 ? -2.926 6.419 4.116 1.00 97.25 191 ALA A C 1
ATOM 1493 O O . ALA A 1 191 ? -2.336 7.361 4.655 1.00 97.25 191 ALA A O 1
ATOM 1494 N N . LEU A 1 192 ? -2.276 5.379 3.604 1.00 97.44 192 LEU A N 1
ATOM 1495 C CA . LEU A 1 192 ? -0.829 5.216 3.608 1.00 97.44 192 LEU A CA 1
ATOM 1496 C C . LEU A 1 192 ? -0.245 5.728 2.294 1.00 97.44 192 LEU A C 1
ATOM 1498 O O . LEU A 1 192 ? -0.410 5.086 1.264 1.00 97.44 192 LEU A O 1
ATOM 1502 N N . ASP A 1 193 ? 0.438 6.871 2.304 1.00 95.62 193 ASP A N 1
ATOM 1503 C CA . ASP A 1 193 ? 1.120 7.361 1.100 1.00 95.62 193 ASP A CA 1
ATOM 1504 C C . ASP A 1 193 ? 2.362 6.507 0.827 1.00 95.62 193 ASP A C 1
ATOM 1506 O O . ASP A 1 193 ? 3.362 6.603 1.547 1.00 95.62 193 ASP A O 1
ATOM 1510 N N . MET A 1 194 ? 2.270 5.660 -0.196 1.00 94.94 194 MET A N 1
ATOM 1511 C CA . MET A 1 194 ? 3.237 4.603 -0.481 1.00 94.94 194 MET A CA 1
ATOM 1512 C C . MET A 1 194 ? 4.451 5.067 -1.290 1.00 94.94 194 MET A C 1
ATOM 1514 O O . MET A 1 194 ? 5.498 4.422 -1.251 1.00 94.94 194 MET A O 1
ATOM 1518 N N . ILE A 1 195 ? 4.325 6.166 -2.038 1.00 90.19 195 ILE A N 1
ATOM 1519 C CA . ILE A 1 195 ? 5.308 6.562 -3.061 1.00 90.19 195 ILE A CA 1
ATOM 1520 C C . ILE A 1 195 ? 6.033 7.861 -2.674 1.00 90.19 195 ILE A C 1
ATOM 1522 O O . ILE A 1 195 ? 7.187 8.055 -3.065 1.00 90.19 195 ILE A O 1
ATOM 1526 N N . ASP A 1 196 ? 5.405 8.721 -1.856 1.00 87.81 196 ASP A N 1
ATOM 1527 C CA . ASP A 1 196 ? 5.965 10.000 -1.379 1.00 87.81 196 ASP A CA 1
ATOM 1528 C C . ASP A 1 196 ? 6.304 10.983 -2.517 1.00 87.81 196 ASP A C 1
ATOM 1530 O O . ASP A 1 196 ? 7.171 11.852 -2.385 1.00 87.81 196 ASP A O 1
ATOM 1534 N N . CYS A 1 197 ? 5.629 10.851 -3.661 1.00 86.50 197 CYS A N 1
ATOM 1535 C CA . CYS A 1 197 ? 5.664 11.826 -4.743 1.00 86.50 197 CYS A CA 1
ATOM 1536 C C . CYS A 1 197 ? 4.352 11.825 -5.546 1.00 86.50 197 CYS A C 1
ATOM 1538 O O . CYS A 1 197 ? 3.676 10.794 -5.614 1.00 86.50 197 CYS A O 1
ATOM 1540 N N . PRO A 1 198 ? 3.989 12.957 -6.180 1.00 88.00 198 PRO A N 1
ATOM 1541 C CA . PRO A 1 198 ? 2.880 13.003 -7.125 1.00 88.00 198 PRO A CA 1
ATOM 1542 C C . PRO A 1 198 ? 3.137 12.097 -8.333 1.00 88.00 198 PRO A C 1
ATOM 1544 O O . PRO A 1 198 ? 4.264 12.009 -8.828 1.00 88.00 198 PRO A O 1
ATOM 1547 N N . LEU A 1 199 ? 2.079 11.478 -8.859 1.00 90.31 199 LEU A N 1
ATOM 1548 C CA . LEU A 1 199 ? 2.178 10.734 -10.111 1.00 90.31 199 LEU A CA 1
ATOM 1549 C C . LEU A 1 199 ? 2.264 11.706 -11.292 1.00 90.31 199 LEU A C 1
ATOM 1551 O O . LEU A 1 199 ? 1.507 12.669 -11.393 1.00 90.31 199 LEU A O 1
ATOM 1555 N N . ARG A 1 200 ? 3.184 11.434 -12.222 1.00 88.81 200 ARG A N 1
ATOM 1556 C CA . ARG A 1 200 ? 3.314 12.208 -13.469 1.00 88.81 200 ARG A CA 1
ATOM 1557 C C . ARG A 1 200 ? 2.198 11.898 -14.471 1.00 88.81 200 ARG A C 1
ATOM 1559 O O . ARG A 1 200 ? 1.907 12.716 -15.342 1.00 88.81 200 ARG A O 1
ATOM 1566 N N . PHE A 1 201 ? 1.638 10.699 -14.384 1.00 89.81 201 PHE A N 1
ATOM 1567 C CA . 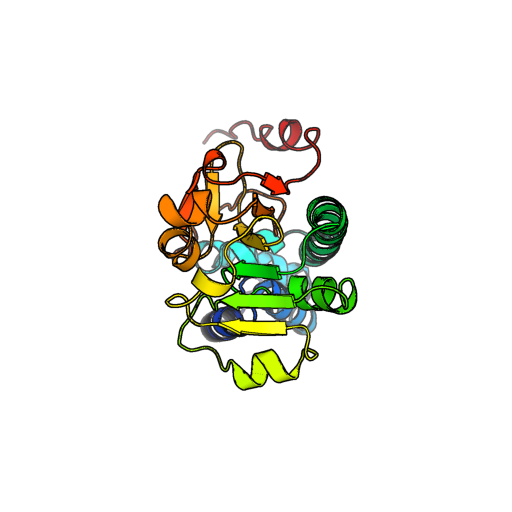PHE A 1 201 ? 0.642 10.172 -15.305 1.00 89.81 201 PHE A CA 1
ATOM 1568 C C . PHE A 1 201 ? -0.556 9.657 -14.513 1.00 89.81 201 PHE A C 1
ATOM 1570 O O . PHE A 1 201 ? -0.398 9.207 -13.381 1.00 89.81 201 PHE A O 1
ATOM 1577 N N . TYR A 1 202 ? -1.735 9.732 -15.121 1.00 88.94 202 TYR A N 1
ATOM 1578 C CA . TYR A 1 202 ? -2.963 9.216 -14.533 1.00 88.94 202 TYR A CA 1
ATOM 1579 C C . TYR A 1 202 ? -2.932 7.675 -14.520 1.00 88.94 202 TYR A C 1
ATOM 1581 O O . TYR A 1 202 ? -2.702 7.090 -15.581 1.00 88.94 202 TYR A O 1
ATOM 1589 N N . PRO A 1 203 ? -3.120 7.016 -13.364 1.00 89.56 203 PRO A N 1
ATOM 1590 C CA . PRO A 1 203 ? -3.278 5.563 -13.278 1.00 89.56 203 PRO A CA 1
ATOM 1591 C C . PRO A 1 203 ? -4.662 5.132 -13.773 1.00 89.56 203 PRO A C 1
ATOM 1593 O O . PRO A 1 203 ? -5.676 5.613 -13.282 1.00 89.56 203 PRO A O 1
ATOM 1596 N N . ASN A 1 204 ? -4.712 4.233 -14.759 1.00 82.69 204 ASN A N 1
ATOM 1597 C CA . ASN A 1 204 ? -5.967 3.818 -15.409 1.00 82.69 204 ASN A CA 1
ATOM 1598 C C . ASN A 1 204 ? -6.811 2.841 -14.566 1.00 82.69 204 ASN A C 1
ATOM 1600 O O . ASN A 1 204 ? -7.982 2.620 -14.857 1.00 82.69 204 ASN A O 1
ATOM 1604 N N . ASP A 1 205 ? -6.193 2.234 -13.563 1.00 87.75 205 ASP A N 1
ATOM 1605 C CA . ASP A 1 205 ? -6.674 1.155 -12.699 1.00 87.75 205 ASP A CA 1
ATOM 1606 C C . ASP A 1 205 ? -6.985 1.621 -11.266 1.00 87.75 205 ASP A C 1
ATOM 1608 O O . ASP A 1 205 ? -7.526 0.866 -10.456 1.00 87.75 205 ASP A O 1
ATOM 1612 N N . LEU A 1 206 ? -6.699 2.888 -10.967 1.00 93.56 206 LEU A N 1
ATOM 1613 C CA . LEU A 1 206 ? -6.949 3.516 -9.677 1.00 93.56 206 LEU A CA 1
ATOM 1614 C C . LEU A 1 206 ? -7.978 4.635 -9.809 1.00 93.56 206 LEU A C 1
ATOM 1616 O O . LEU A 1 206 ? -8.245 5.156 -10.889 1.00 93.56 206 LEU A O 1
ATOM 1620 N N . VAL A 1 207 ? -8.546 5.028 -8.675 1.00 94.88 207 VAL A N 1
ATOM 1621 C CA . VAL A 1 207 ? -9.512 6.126 -8.591 1.00 94.88 207 VAL A CA 1
ATOM 1622 C C . VAL A 1 207 ? -8.941 7.261 -7.763 1.00 94.88 207 VAL A C 1
ATOM 1624 O O . VAL A 1 207 ? -8.294 7.031 -6.742 1.00 94.88 207 VAL A O 1
ATOM 1627 N N . GLU A 1 208 ? -9.173 8.488 -8.218 1.00 96.12 208 GLU A N 1
ATOM 1628 C CA . GLU A 1 208 ? -8.820 9.692 -7.473 1.00 96.12 208 GLU A CA 1
ATOM 1629 C C . GLU A 1 208 ? -9.895 9.989 -6.422 1.00 96.12 208 GLU A C 1
ATOM 1631 O O . GLU A 1 208 ? -11.085 9.990 -6.739 1.00 96.12 208 GLU A O 1
ATOM 1636 N N . ILE A 1 209 ? -9.472 10.257 -5.187 1.00 95.31 209 ILE A N 1
ATOM 1637 C CA . ILE A 1 209 ? -10.338 10.681 -4.082 1.00 95.31 209 ILE A CA 1
ATOM 1638 C C . ILE A 1 209 ? -9.731 11.859 -3.324 1.00 95.31 209 ILE A C 1
ATOM 1640 O O . ILE A 1 209 ? -8.524 12.117 -3.409 1.00 95.31 209 ILE A O 1
ATOM 1644 N N . ALA A 1 210 ? -10.569 12.580 -2.580 1.00 94.50 210 ALA A N 1
ATOM 1645 C CA . ALA A 1 210 ? -10.132 13.734 -1.808 1.00 94.50 210 ALA A CA 1
ATOM 1646 C C . ALA A 1 210 ? -9.454 13.326 -0.485 1.00 94.50 210 ALA A C 1
ATOM 1648 O O . ALA A 1 210 ? -9.795 12.321 0.142 1.00 94.50 210 ALA A O 1
ATOM 1649 N N . THR A 1 211 ? -8.466 14.111 -0.045 1.00 94.06 211 THR A N 1
ATOM 1650 C CA . THR A 1 211 ? -7.720 13.857 1.201 1.00 94.06 211 THR A CA 1
ATOM 1651 C C . THR A 1 211 ? -8.580 14.016 2.457 1.00 94.06 211 THR A C 1
ATOM 1653 O O . THR A 1 211 ? -8.277 13.390 3.471 1.00 94.06 211 THR A O 1
ATOM 1656 N N . ASP A 1 212 ? -9.658 14.802 2.392 1.00 93.06 212 ASP A N 1
ATOM 1657 C CA . ASP A 1 212 ? -10.618 15.027 3.481 1.00 93.06 212 ASP A CA 1
ATOM 1658 C C . ASP A 1 212 ? -11.618 13.874 3.677 1.00 93.06 212 ASP A C 1
ATOM 1660 O O . ASP A 1 212 ? -12.327 13.830 4.684 1.00 93.06 212 ASP A O 1
ATOM 1664 N N . GLU A 1 213 ? -11.631 12.891 2.771 1.00 92.81 213 GLU A N 1
ATOM 1665 C CA . GLU A 1 213 ? -12.370 11.642 2.959 1.00 92.81 213 GLU A CA 1
ATOM 1666 C C . GLU A 1 213 ? -11.728 10.716 4.001 1.00 92.81 213 GLU A C 1
ATOM 1668 O O . GLU A 1 213 ? -12.369 9.765 4.456 1.00 92.81 213 GLU A O 1
ATOM 1673 N N . MET A 1 214 ? -10.480 10.998 4.386 1.00 94.31 214 MET A N 1
ATOM 1674 C CA . MET A 1 214 ? -9.690 10.218 5.333 1.00 94.31 214 MET A CA 1
ATOM 1675 C C . MET A 1 214 ? -9.528 10.971 6.654 1.00 94.31 214 MET A C 1
ATOM 1677 O O . MET A 1 214 ? -9.323 12.183 6.680 1.00 94.31 214 MET A O 1
ATOM 1681 N N . THR A 1 215 ? -9.529 10.242 7.772 1.00 95.19 215 THR A N 1
ATOM 1682 C CA . THR A 1 215 ? -9.154 10.807 9.078 1.00 95.19 215 THR A CA 1
ATOM 1683 C C . THR A 1 215 ? -7.678 11.204 9.083 1.00 95.19 215 THR A C 1
ATOM 1685 O O . THR A 1 215 ? -7.300 12.258 9.599 1.00 95.19 215 THR A O 1
ATOM 1688 N N . HIS A 1 216 ? -6.837 10.361 8.479 1.00 95.56 216 HIS A N 1
ATOM 1689 C CA . HIS A 1 216 ? -5.402 10.570 8.378 1.00 95.56 216 HIS A CA 1
ATOM 1690 C C . HIS A 1 216 ? -4.894 10.203 6.985 1.00 95.56 216 HIS A C 1
ATOM 1692 O O . HIS A 1 216 ? -5.175 9.122 6.481 1.00 95.56 216 HIS A O 1
ATOM 1698 N N . VAL A 1 217 ? -4.054 11.061 6.406 1.00 95.50 217 VAL A N 1
ATOM 1699 C CA . VAL A 1 217 ? -3.200 10.704 5.267 1.00 95.50 217 VAL A CA 1
ATOM 1700 C C . VAL A 1 217 ? -1.756 10.765 5.747 1.00 95.50 217 VAL A C 1
ATOM 1702 O O . VAL A 1 217 ? -1.235 11.833 6.079 1.00 95.50 217 VAL A O 1
ATOM 1705 N N . LEU A 1 218 ? -1.099 9.612 5.848 1.00 94.12 218 LEU A N 1
ATOM 1706 C CA . LEU A 1 218 ? 0.250 9.508 6.397 1.00 94.12 218 LEU A CA 1
ATOM 1707 C C . LEU A 1 218 ? 1.301 9.895 5.356 1.00 94.12 218 LEU A C 1
ATOM 1709 O O . LEU A 1 218 ? 2.089 9.059 4.945 1.00 94.12 218 LEU A O 1
ATOM 1713 N N . THR A 1 219 ? 1.362 11.170 4.961 1.00 86.62 219 THR A N 1
ATOM 1714 C CA . THR A 1 219 ? 2.388 11.759 4.063 1.00 86.62 219 THR A CA 1
ATOM 1715 C C . THR A 1 219 ? 3.696 12.043 4.798 1.00 86.62 219 THR A C 1
ATOM 1717 O O . THR A 1 219 ? 3.725 11.971 6.026 1.00 86.62 219 THR A O 1
ATOM 1720 N N . ARG A 1 220 ? 4.777 12.461 4.121 1.00 68.62 220 ARG A N 1
ATOM 1721 C CA . ARG A 1 220 ? 5.952 13.017 4.828 1.00 68.62 220 ARG A CA 1
ATOM 1722 C C . ARG A 1 220 ? 5.551 14.199 5.721 1.00 68.62 220 ARG A C 1
ATOM 1724 O O . ARG A 1 220 ? 4.585 14.906 5.433 1.00 68.62 220 ARG A O 1
ATOM 1731 N N . SER A 1 221 ? 6.331 14.422 6.784 1.00 52.34 221 SER A N 1
ATOM 1732 C CA . SER A 1 221 ? 6.293 15.641 7.608 1.00 52.34 221 SER A CA 1
ATOM 1733 C C . SER A 1 221 ? 6.127 16.901 6.734 1.00 52.34 221 SER A C 1
ATOM 1735 O O . SER A 1 221 ? 6.750 17.008 5.670 1.00 52.34 221 SER A O 1
ATOM 1737 N N . ARG A 1 222 ? 5.288 17.846 7.194 1.00 44.28 222 ARG A N 1
ATOM 1738 C CA . ARG A 1 222 ? 4.808 19.067 6.504 1.00 44.28 222 ARG A CA 1
ATOM 1739 C C . ARG A 1 222 ? 5.892 19.954 5.857 1.00 44.28 222 ARG A C 1
ATOM 1741 O O . ARG A 1 222 ? 5.555 20.851 5.090 1.00 44.28 222 ARG A O 1
ATOM 1748 N N . GLU A 1 223 ? 7.176 19.724 6.110 1.00 41.00 223 GLU A N 1
ATOM 1749 C CA . GLU A 1 223 ? 8.280 20.511 5.545 1.00 41.00 223 GLU A CA 1
ATOM 1750 C C . GLU A 1 223 ? 8.627 20.187 4.079 1.00 41.00 223 GLU A C 1
ATOM 1752 O O . GLU A 1 223 ? 9.253 21.014 3.416 1.00 41.00 223 GLU A O 1
ATOM 1757 N N . SER A 1 224 ? 8.210 19.038 3.528 1.00 40.94 224 SER A N 1
ATOM 1758 C CA . SER A 1 224 ? 8.626 18.637 2.166 1.00 40.94 224 SER A CA 1
ATOM 1759 C C . SER A 1 224 ? 7.701 19.102 1.029 1.00 40.94 224 SER A C 1
ATOM 1761 O O . SER A 1 224 ? 8.192 19.370 -0.067 1.00 40.94 224 SER A O 1
ATOM 1763 N N . ILE A 1 225 ? 6.402 19.313 1.283 1.00 44.00 225 ILE A N 1
ATOM 1764 C CA . ILE A 1 225 ? 5.431 19.715 0.242 1.00 44.00 225 ILE A CA 1
ATOM 1765 C C . ILE A 1 225 ? 5.775 21.101 -0.336 1.00 44.00 225 ILE A C 1
ATOM 1767 O O . ILE A 1 225 ? 5.632 21.335 -1.534 1.00 44.00 225 ILE A O 1
ATOM 1771 N N . ARG A 1 226 ? 6.365 21.997 0.471 1.00 38.91 226 ARG A N 1
ATOM 1772 C CA . ARG A 1 226 ? 6.824 23.321 0.008 1.00 38.91 226 ARG A CA 1
ATOM 1773 C C . ARG A 1 226 ? 7.983 23.274 -0.996 1.00 38.91 226 ARG A C 1
ATOM 1775 O O . ARG A 1 226 ? 8.216 24.274 -1.666 1.00 38.91 226 ARG A O 1
ATOM 1782 N N . ARG A 1 227 ? 8.713 22.156 -1.121 1.00 40.50 227 ARG A N 1
ATOM 1783 C CA . ARG A 1 227 ? 9.819 22.029 -2.092 1.00 40.50 227 ARG A CA 1
ATOM 1784 C C . ARG A 1 227 ? 9.373 21.472 -3.446 1.00 40.50 227 ARG A C 1
ATOM 1786 O O . ARG A 1 227 ? 10.015 21.781 -4.446 1.00 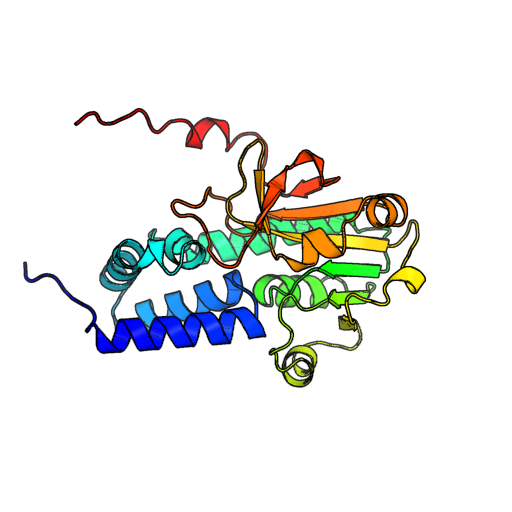40.50 227 ARG A O 1
ATOM 1793 N N . THR A 1 228 ? 8.269 20.729 -3.511 1.00 42.25 228 THR A N 1
ATOM 1794 C CA . THR A 1 228 ? 7.812 20.086 -4.759 1.00 42.25 228 THR A CA 1
ATOM 1795 C C . THR A 1 228 ? 7.033 21.040 -5.674 1.00 42.25 228 THR A C 1
ATOM 1797 O O . THR A 1 228 ? 7.043 20.868 -6.888 1.00 42.25 228 THR A O 1
ATOM 1800 N N . VAL A 1 229 ? 6.467 22.130 -5.140 1.00 43.03 229 VAL A N 1
ATOM 1801 C CA . VAL A 1 229 ? 5.795 23.189 -5.935 1.00 43.03 229 VAL A CA 1
ATOM 1802 C C . VAL A 1 229 ? 6.807 24.139 -6.626 1.00 43.03 229 VAL A C 1
ATOM 1804 O O . VAL A 1 229 ? 6.452 25.156 -7.211 1.00 43.03 229 VAL A O 1
ATOM 1807 N N . GLY A 1 230 ? 8.101 23.803 -6.596 1.00 33.09 230 GLY A N 1
ATOM 1808 C CA . GLY A 1 230 ? 9.187 24.562 -7.221 1.00 33.09 230 GLY A CA 1
ATOM 1809 C C . GLY A 1 230 ? 9.472 24.246 -8.695 1.00 33.09 230 GLY A C 1
ATOM 1810 O O . GLY A 1 230 ? 10.487 24.715 -9.206 1.00 33.09 230 GLY A O 1
ATOM 1811 N N . TRP A 1 231 ? 8.636 23.478 -9.402 1.00 33.00 231 TRP A N 1
ATOM 1812 C CA . TRP A 1 231 ? 8.751 23.342 -10.862 1.00 33.00 231 TRP A CA 1
ATOM 1813 C C . TRP A 1 231 ? 8.075 24.531 -11.553 1.00 33.00 231 TRP A C 1
ATOM 1815 O O . TRP A 1 231 ? 6.936 24.469 -12.008 1.00 33.00 231 TRP A O 1
ATOM 1825 N N . LYS A 1 232 ? 8.801 25.655 -11.610 1.00 35.16 232 LYS A N 1
ATOM 1826 C CA . LYS A 1 232 ? 8.490 26.738 -12.546 1.00 35.16 232 LYS A CA 1
ATOM 1827 C C . LYS A 1 232 ? 8.594 26.204 -13.973 1.00 35.16 232 LYS A C 1
ATOM 1829 O O . LYS A 1 232 ? 9.615 25.630 -14.343 1.00 35.16 232 LYS A O 1
ATOM 1834 N N . SER A 1 233 ? 7.541 26.461 -14.745 1.00 35.16 233 SER A N 1
ATOM 1835 C CA . SER A 1 233 ? 7.464 26.336 -16.196 1.00 35.16 233 SER A CA 1
ATOM 1836 C C . SER A 1 233 ? 8.790 26.655 -16.885 1.00 35.16 233 SER A C 1
ATOM 1838 O O . SER A 1 233 ? 9.224 27.808 -16.899 1.00 35.16 233 SER A O 1
ATOM 1840 N N . ALA A 1 234 ? 9.391 25.650 -17.517 1.00 28.48 234 ALA A N 1
ATOM 1841 C CA . ALA A 1 234 ? 10.193 25.896 -18.702 1.00 28.48 234 ALA A CA 1
ATOM 1842 C C . ALA A 1 234 ? 9.206 26.063 -19.863 1.00 28.48 234 ALA A C 1
ATOM 1844 O O . ALA A 1 234 ? 8.449 25.151 -20.194 1.00 28.48 234 ALA A O 1
ATOM 1845 N N . ALA A 1 235 ? 9.144 27.290 -20.363 1.00 32.22 235 ALA A N 1
ATOM 1846 C CA . ALA A 1 235 ? 8.370 27.698 -21.518 1.00 32.22 235 ALA A CA 1
ATOM 1847 C C . ALA A 1 235 ? 8.919 27.054 -22.805 1.00 32.22 235 ALA A C 1
ATOM 1849 O O . ALA A 1 235 ? 10.135 26.929 -22.912 1.00 32.22 235 ALA A O 1
ATOM 1850 N N . PHE A 1 236 ? 7.997 26.744 -23.729 1.00 36.00 236 PHE A N 1
ATOM 1851 C CA . PHE A 1 236 ? 8.154 26.441 -25.165 1.00 36.00 236 PHE A CA 1
ATOM 1852 C C . PHE A 1 236 ? 9.198 25.400 -25.599 1.00 36.00 236 PHE A C 1
ATOM 1854 O O . PHE A 1 236 ? 10.415 25.651 -25.490 1.00 36.00 236 PHE A O 1
#

pLDDT: mean 85.24, std 15.42, range [28.48, 97.5]

Sequence (236 aa):
MQNPSIPICESDAIARAYEMLSVEMGHVAAATAIYEQIIDHYGSERARWFLKANGRAFPILAAMADEDGANRIRKRIHDITIRLSALILNKTDIVCIGAEAAWLDMAAPMHLDKVFHVVPHSGDADLDRFLSNYGDNVRIHDSVNLSHLYGTTSVIVTFAFGVTEHTFYTYPVTCRICGQDIRQAFSELIALDMIDCPLRFYPNDLVEIATDEMTHVLTRSRESIRRTVGWKSAAF